Protein AF-A0A7J7K2V4-F1 (afdb_monomer_lite)

Foldseek 3Di:
DCLLVVDAAEAEAQAPAPDVQFFWDFQVQVVCVVLVVHGDDCVQVPSRLATHTNAAAADDDDDDDDPVLVVLLVVLLVLLQQDDLVDCVSCPPHDLVPDALLVSCVVSPHDPVSSCCLVCVQLNDQDCVSRGPRCPSSSVSNNLFVVLCVVVVPGSDDAAQSGDSVVRVVVQVVSVVSNYHYYYNDDDDDWDADPVGATRDDDDDDDWDWDKHKDWDESVRSNGDPPDIDMDIDITDDDPCRVVVSVVVVVVPPDDPDDRDDDDGWDDDPDCCLVRVDHDATDDDNYRDCPVVVVRVQSSVCSNPVDGDDPVVVDDDPPPPD

Radius of gyration: 22.51 Å; chains: 1; bounding box: 50×57×58 Å

Organism: Bugula neritina (NCBI:txid10212)

InterPro domains:
  IPR000806 Rab GDI protein [PR00892] (59-74)
  IPR000806 Rab GDI protein [PR00892] (116-130)
  IPR018203 GDP dissociation inhibitor [PF00996] (1-63)
  IPR018203 GDP dissociation inhibitor [PF00996] (64-210)
  IPR018203 GDP dissociation inhibitor [PF00996] (212-315)
  IPR018203 GDP dissociation inhibitor [PR00891] (3-20)
  IPR018203 GDP dissociation inhibitor [PR00891] (48-65)
  IPR018203 GDP dissociation inhibitor [PTHR11787] (64-210)
  IPR036188 FAD/NAD(P)-binding domain superfamily [G3DSA:3.50.50.60] (1-47)
  IPR036188 FAD/NAD(P)-binding domain superfamily [G3DSA:3.50.50.60] (102-322)
  IPR036188 FAD/NAD(P)-binding domain superfamily [SSF51905] (2-207)
  IPR036188 FAD/NAD(P)-binding domain superfamily [SSF51905] (269-314)

Structure (mmCIF, N/CA/C/O backbone):
data_AF-A0A7J7K2V4-F1
#
_entry.id   AF-A0A7J7K2V4-F1
#
loop_
_atom_site.group_PDB
_atom_site.id
_atom_site.type_symbol
_atom_site.label_atom_id
_atom_site.label_alt_id
_atom_site.label_comp_id
_atom_site.label_asym_id
_atom_site.label_entity_id
_atom_site.label_seq_id
_atom_site.pdbx_PDB_ins_code
_atom_site.Cartn_x
_atom_site.Cartn_y
_atom_site.Cartn_z
_atom_site.occupancy
_atom_site.B_iso_or_equiv
_atom_site.auth_seq_id
_atom_site.auth_comp_id
_atom_site.auth_asym_id
_atom_site.auth_atom_id
_atom_site.pdbx_PDB_model_num
ATOM 1 N N . MET A 1 1 ? -0.090 -19.192 4.556 1.00 78.94 1 MET A N 1
ATOM 2 C CA . MET A 1 1 ? -1.265 -19.493 5.406 1.00 78.94 1 MET A CA 1
ATOM 3 C C . MET A 1 1 ? -1.788 -20.908 5.164 1.00 78.94 1 MET A C 1
ATOM 5 O O . MET A 1 1 ? -1.496 -21.751 5.993 1.00 78.94 1 MET A O 1
ATOM 9 N N . LEU A 1 2 ? -2.461 -21.213 4.044 1.00 78.38 2 LEU A N 1
ATOM 10 C CA . LEU A 1 2 ? -3.129 -22.516 3.822 1.00 78.38 2 LEU A CA 1
ATOM 11 C C . LEU A 1 2 ? -2.242 -23.765 4.034 1.00 78.38 2 LEU A C 1
ATOM 13 O O . LEU A 1 2 ? -2.680 -24.724 4.661 1.00 78.38 2 LEU A O 1
ATOM 17 N N . SER A 1 3 ? -0.986 -23.749 3.580 1.00 71.81 3 SER A N 1
ATOM 18 C CA . SER A 1 3 ? -0.041 -24.860 3.799 1.00 71.81 3 SER A CA 1
ATOM 19 C C . SER A 1 3 ? 0.267 -25.073 5.290 1.00 71.81 3 SER A C 1
ATOM 21 O O . SER A 1 3 ? 0.330 -26.203 5.765 1.00 71.81 3 SER A O 1
ATOM 23 N N . VAL A 1 4 ? 0.366 -23.981 6.059 1.00 73.88 4 VAL A N 1
ATOM 24 C CA . VAL A 1 4 ? 0.603 -24.000 7.515 1.00 73.88 4 VAL A CA 1
ATOM 25 C C . VAL A 1 4 ? -0.605 -24.571 8.267 1.00 73.88 4 VAL A C 1
ATOM 27 O O . VAL A 1 4 ? -0.422 -25.294 9.240 1.00 73.88 4 VAL A O 1
ATOM 30 N N . SER A 1 5 ? -1.833 -24.357 7.774 1.00 76.12 5 SER A N 1
ATOM 31 C CA . SER A 1 5 ? -3.045 -25.031 8.274 1.00 76.12 5 SER A CA 1
ATOM 32 C C . SER A 1 5 ? -3.261 -26.441 7.687 1.00 76.12 5 SER A C 1
ATOM 34 O O . SER A 1 5 ? -4.378 -26.964 7.681 1.00 76.12 5 SER A O 1
ATOM 36 N N . GLY A 1 6 ? -2.189 -27.080 7.202 1.00 76.25 6 GLY A N 1
ATOM 37 C CA . GLY A 1 6 ? -2.164 -28.485 6.786 1.00 76.25 6 GLY A CA 1
ATOM 38 C C . GLY A 1 6 ? -2.834 -28.783 5.442 1.00 76.25 6 GLY A C 1
ATOM 39 O O . GLY A 1 6 ? -3.068 -29.951 5.123 1.00 76.25 6 GLY A O 1
ATOM 40 N N . LYS A 1 7 ? -3.172 -27.764 4.639 1.00 76.75 7 LYS A N 1
ATOM 41 C CA . LYS A 1 7 ? -3.699 -27.974 3.283 1.00 76.75 7 LYS A CA 1
ATOM 42 C C . LYS A 1 7 ? -2.555 -28.317 2.328 1.00 76.75 7 LYS A C 1
ATOM 44 O O . LYS A 1 7 ? -1.518 -27.663 2.335 1.00 76.75 7 LYS A O 1
ATOM 49 N N . LYS A 1 8 ? -2.765 -29.292 1.440 1.00 69.38 8 LYS A N 1
ATOM 50 C CA . LYS A 1 8 ? -1.878 -29.496 0.284 1.00 69.38 8 LYS A CA 1
ATOM 51 C C . LYS A 1 8 ? -2.136 -28.374 -0.720 1.00 69.38 8 LYS A C 1
ATOM 53 O O . LYS A 1 8 ? -3.275 -28.203 -1.144 1.00 69.38 8 LYS A O 1
ATOM 58 N N . VAL A 1 9 ? -1.099 -27.619 -1.078 1.00 71.25 9 VAL A N 1
ATOM 59 C CA . VAL A 1 9 ? -1.201 -26.447 -1.963 1.00 71.25 9 VAL A CA 1
ATOM 60 C C . VAL A 1 9 ? -0.331 -26.656 -3.198 1.00 71.25 9 VAL A C 1
ATOM 62 O O . VAL A 1 9 ? 0.871 -26.879 -3.080 1.00 71.25 9 VAL A O 1
ATOM 65 N N . LEU A 1 10 ? -0.932 -26.541 -4.380 1.00 62.19 10 LEU A N 1
ATOM 66 C CA . LEU A 1 10 ? -0.217 -26.335 -5.637 1.00 62.19 10 LEU A CA 1
ATOM 67 C C . LEU A 1 10 ? -0.262 -24.838 -5.960 1.00 62.19 10 LEU A C 1
ATOM 69 O O . LEU A 1 10 ? -1.323 -24.226 -5.879 1.00 62.19 10 LEU A O 1
ATOM 73 N N . HIS A 1 11 ? 0.882 -24.258 -6.303 1.00 68.94 11 HIS A N 1
ATOM 74 C CA . HIS A 1 11 ? 1.014 -22.868 -6.720 1.00 68.94 11 HIS A CA 1
ATOM 75 C C . HIS A 1 11 ? 1.717 -22.832 -8.078 1.00 68.94 11 HIS A C 1
ATOM 77 O O . HIS A 1 11 ? 2.756 -23.471 -8.263 1.00 68.94 11 HIS A O 1
ATOM 83 N N . MET A 1 12 ? 1.143 -22.109 -9.033 1.00 64.00 12 MET A N 1
ATOM 84 C CA . MET A 1 12 ? 1.622 -22.043 -10.412 1.00 64.00 12 MET A CA 1
ATOM 85 C C . MET A 1 12 ? 1.703 -20.584 -10.852 1.00 64.00 12 MET A C 1
ATOM 87 O O . MET A 1 12 ? 0.780 -19.818 -10.593 1.00 64.00 12 MET A O 1
ATOM 91 N N . ASP A 1 13 ? 2.790 -20.223 -11.528 1.00 67.50 13 ASP A N 1
ATOM 92 C CA . ASP A 1 13 ? 2.953 -18.932 -12.194 1.00 67.50 13 ASP A CA 1
ATOM 93 C C . ASP A 1 13 ? 3.342 -19.172 -13.664 1.00 67.50 13 ASP A C 1
ATOM 95 O O . ASP A 1 13 ? 4.166 -20.039 -13.985 1.00 67.50 13 ASP A O 1
ATOM 99 N N . ARG A 1 14 ? 2.746 -18.390 -14.568 1.00 70.44 14 ARG A N 1
ATOM 100 C CA . ARG A 1 14 ? 3.096 -18.375 -15.996 1.00 70.44 14 ARG A CA 1
ATOM 101 C C . ARG A 1 14 ? 4.422 -17.665 -16.266 1.00 70.44 14 ARG A C 1
ATOM 103 O O . ARG A 1 14 ? 5.026 -17.883 -17.309 1.00 70.44 14 ARG A O 1
ATOM 110 N N . ASN A 1 15 ? 4.886 -16.833 -15.335 1.00 70.75 15 ASN A N 1
ATOM 111 C CA . ASN A 1 15 ? 6.161 -16.135 -15.428 1.00 70.75 15 ASN A CA 1
ATOM 112 C C . ASN A 1 15 ? 7.343 -17.058 -15.088 1.00 70.75 15 ASN A C 1
ATOM 114 O O . ASN A 1 15 ? 7.235 -17.992 -14.292 1.00 70.75 15 ASN A O 1
ATOM 118 N N . LYS A 1 16 ? 8.524 -16.731 -15.626 1.00 75.19 16 LYS A N 1
ATOM 119 C CA . LYS A 1 16 ? 9.812 -17.356 -15.259 1.00 75.19 16 LYS A CA 1
ATOM 120 C C . LYS A 1 16 ? 10.382 -16.872 -13.907 1.00 75.19 16 LYS A C 1
ATOM 122 O O . LYS A 1 16 ? 11.504 -17.228 -13.558 1.00 75.19 16 LYS A O 1
ATOM 127 N N . TYR A 1 17 ? 9.668 -15.994 -13.202 1.00 74.56 17 TYR A N 1
ATOM 128 C CA . TYR A 1 17 ? 10.119 -15.260 -12.015 1.00 74.56 17 TYR A CA 1
ATOM 129 C C . TYR A 1 17 ? 8.977 -15.126 -10.996 1.00 74.56 17 TYR A C 1
ATOM 131 O O . TYR A 1 17 ? 7.810 -15.205 -11.366 1.00 74.56 17 TYR A O 1
ATOM 139 N N . TYR A 1 18 ? 9.309 -14.899 -9.723 1.00 71.19 18 TYR A N 1
ATOM 140 C CA . TYR A 1 18 ? 8.323 -14.721 -8.652 1.00 71.19 18 TYR A CA 1
ATOM 141 C C . TYR A 1 18 ? 7.764 -13.291 -8.589 1.00 71.19 18 TYR A C 1
ATOM 143 O O . TYR A 1 18 ? 8.488 -12.323 -8.816 1.00 71.19 18 TYR A O 1
ATOM 151 N N . GLY A 1 19 ? 6.503 -13.161 -8.168 1.00 69.56 19 GLY A N 1
ATOM 152 C CA . GLY A 1 19 ? 5.890 -11.888 -7.760 1.00 69.56 19 GLY A CA 1
ATOM 153 C C . GLY A 1 19 ? 4.957 -11.237 -8.783 1.00 69.56 19 GLY A C 1
ATOM 154 O O . GLY A 1 19 ? 4.301 -10.255 -8.446 1.00 69.56 19 GLY A O 1
ATOM 155 N N . GLY A 1 20 ? 4.850 -11.775 -10.003 1.00 82.69 20 GLY A N 1
ATOM 156 C CA . GLY A 1 20 ? 3.911 -11.286 -11.018 1.00 82.69 20 GLY A CA 1
ATOM 157 C C . GLY A 1 20 ? 4.037 -9.778 -11.274 1.00 82.69 20 GLY A C 1
ATOM 158 O O . GLY A 1 20 ? 5.078 -9.302 -11.728 1.00 82.69 20 GLY A O 1
ATOM 159 N N . GLU A 1 21 ? 2.976 -9.027 -10.975 1.00 76.25 21 GLU A N 1
ATOM 160 C CA . GLU A 1 21 ? 2.913 -7.567 -11.150 1.00 76.25 21 GLU A CA 1
ATOM 161 C C . GLU A 1 21 ? 3.678 -6.775 -10.075 1.00 76.25 21 GLU A C 1
ATOM 163 O O . GLU A 1 21 ? 4.043 -5.632 -10.324 1.00 76.25 21 GLU A O 1
ATOM 168 N N . SER A 1 22 ? 3.988 -7.376 -8.917 1.00 74.00 22 SER A N 1
ATOM 169 C CA . SER A 1 22 ? 4.797 -6.760 -7.845 1.00 74.00 22 SER A CA 1
ATOM 170 C C . SER A 1 22 ? 6.269 -7.197 -7.847 1.00 74.00 22 SER A C 1
ATOM 172 O O . SER A 1 22 ? 7.013 -6.883 -6.916 1.00 74.00 22 SER A O 1
ATOM 174 N N . ALA A 1 23 ? 6.706 -7.910 -8.889 1.00 78.75 23 ALA A N 1
ATOM 175 C CA . ALA A 1 23 ? 8.064 -8.429 -9.004 1.00 78.75 23 ALA A CA 1
ATOM 176 C C . ALA A 1 23 ? 9.146 -7.329 -8.978 1.00 78.75 23 ALA A C 1
ATOM 178 O O . ALA A 1 23 ? 8.938 -6.200 -9.433 1.00 78.75 23 ALA A O 1
ATOM 179 N N . SER A 1 24 ? 10.335 -7.705 -8.503 1.00 79.88 24 SER A N 1
ATOM 180 C CA . SER A 1 24 ? 11.576 -6.939 -8.660 1.00 79.88 24 SER A CA 1
ATOM 181 C C . SER A 1 24 ? 12.383 -7.545 -9.810 1.00 79.88 24 SER A C 1
ATOM 183 O O . SER A 1 24 ? 12.580 -8.761 -9.847 1.00 79.88 24 SER A O 1
ATOM 185 N N . ILE A 1 25 ? 12.814 -6.721 -10.768 1.00 81.88 25 ILE A N 1
ATOM 186 C CA . ILE A 1 25 ? 13.507 -7.177 -11.979 1.00 81.88 25 ILE A CA 1
ATOM 187 C C . ILE A 1 25 ? 15.006 -6.883 -11.897 1.00 81.88 25 ILE A C 1
ATOM 189 O O . ILE A 1 25 ? 15.436 -5.731 -11.787 1.00 81.88 25 ILE A O 1
ATOM 193 N N . THR A 1 26 ? 15.795 -7.945 -12.054 1.00 83.81 26 THR A N 1
ATOM 194 C CA . THR A 1 26 ? 17.256 -7.928 -12.140 1.00 83.81 26 THR A CA 1
ATOM 195 C C . THR A 1 26 ? 17.731 -9.005 -13.132 1.00 83.81 26 THR A C 1
ATOM 197 O O . THR A 1 26 ? 17.109 -10.067 -13.200 1.00 83.81 26 THR A O 1
ATOM 200 N N . PRO A 1 27 ? 18.812 -8.790 -13.910 1.00 87.25 27 PRO A N 1
ATOM 201 C CA . PRO A 1 27 ? 19.599 -7.561 -14.032 1.00 87.25 27 PRO A CA 1
ATOM 202 C C . PRO A 1 27 ? 18.872 -6.451 -14.809 1.00 87.25 27 PRO A C 1
ATOM 204 O O . PRO A 1 27 ? 17.898 -6.696 -15.517 1.00 87.25 27 PRO A O 1
ATOM 207 N N . LEU A 1 28 ? 19.411 -5.229 -14.749 1.00 87.06 28 LEU A N 1
ATOM 208 C CA . LEU A 1 28 ? 18.880 -4.022 -15.403 1.00 87.06 28 LEU A CA 1
ATOM 209 C C . LEU A 1 28 ? 18.563 -4.199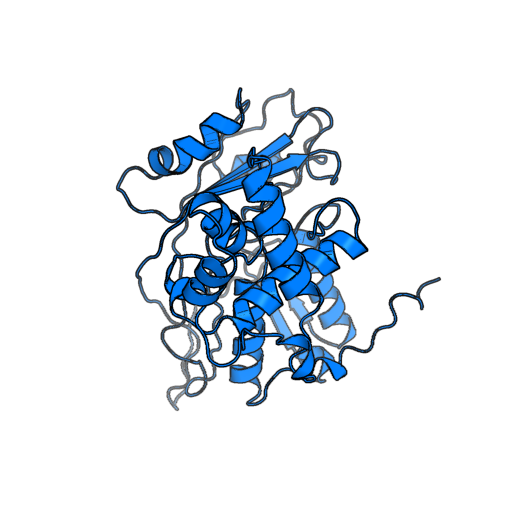 -16.903 1.00 87.06 28 LEU A C 1
ATOM 211 O O . LEU A 1 28 ? 17.651 -3.558 -17.421 1.00 87.06 28 LEU A O 1
ATOM 215 N N . ALA A 1 29 ? 19.277 -5.084 -17.604 1.00 87.12 29 ALA A N 1
ATOM 216 C CA . ALA A 1 29 ? 19.007 -5.403 -19.006 1.00 87.12 29 ALA A CA 1
ATOM 217 C C . ALA A 1 29 ? 17.622 -6.046 -19.226 1.00 87.12 29 ALA A C 1
ATOM 219 O O . ALA A 1 29 ? 16.978 -5.752 -20.230 1.00 87.12 29 ALA A O 1
ATOM 220 N N . GLU A 1 30 ? 17.116 -6.857 -18.289 1.00 84.75 30 GLU A N 1
ATOM 221 C CA . GLU A 1 30 ? 15.752 -7.401 -18.388 1.00 84.75 30 GLU A CA 1
ATOM 222 C C . GLU A 1 30 ? 14.696 -6.317 -18.140 1.00 84.75 30 GLU A C 1
ATOM 224 O O . GLU A 1 30 ? 13.659 -6.300 -18.801 1.00 84.75 30 GLU A O 1
ATOM 229 N N . PHE A 1 31 ? 14.989 -5.351 -17.263 1.00 84.81 31 PHE A N 1
ATOM 230 C CA . PHE A 1 31 ? 14.119 -4.199 -17.025 1.00 84.81 31 PHE A CA 1
ATOM 231 C C . PHE A 1 31 ? 14.027 -3.294 -18.265 1.00 84.81 31 PHE A C 1
ATOM 233 O O . PHE A 1 31 ? 12.929 -3.017 -18.742 1.00 84.81 31 PHE A O 1
ATOM 240 N N . TYR A 1 32 ? 15.162 -2.925 -18.871 1.00 87.44 32 TYR A N 1
ATOM 241 C CA . TYR A 1 32 ? 15.185 -2.197 -20.151 1.00 87.44 32 TYR A CA 1
ATOM 242 C C . TYR A 1 32 ? 14.455 -2.959 -21.270 1.00 87.44 32 TYR A C 1
ATOM 244 O O . TYR A 1 32 ? 13.729 -2.345 -22.055 1.00 87.44 32 TYR A O 1
ATOM 252 N N . THR A 1 33 ? 14.587 -4.291 -21.304 1.00 87.94 33 THR A N 1
ATOM 253 C CA . THR A 1 33 ? 13.863 -5.152 -22.252 1.00 87.94 33 THR A CA 1
ATOM 254 C C . THR A 1 33 ? 12.347 -5.079 -22.036 1.00 87.94 33 THR A C 1
ATOM 256 O O . THR A 1 33 ? 11.617 -4.866 -23.000 1.00 87.94 33 THR A O 1
ATOM 259 N N . LYS A 1 34 ? 11.858 -5.169 -20.787 1.00 83.38 34 LYS A N 1
ATOM 260 C CA . LYS A 1 34 ? 10.419 -5.076 -20.457 1.00 83.38 34 LYS A CA 1
ATOM 261 C C . LYS A 1 34 ? 9.784 -3.762 -20.927 1.00 83.38 34 LYS A C 1
ATOM 263 O O . LYS A 1 34 ? 8.637 -3.771 -21.361 1.00 83.38 34 LYS A O 1
ATOM 268 N N . PHE A 1 35 ? 10.523 -2.655 -20.860 1.00 85.69 35 PHE A N 1
ATOM 269 C CA . PHE A 1 35 ? 10.067 -1.336 -21.316 1.00 85.69 35 PHE A CA 1
ATOM 270 C C . PHE A 1 35 ? 10.395 -1.038 -22.794 1.00 85.69 35 PHE A C 1
ATOM 272 O O . PHE A 1 35 ? 10.155 0.072 -23.258 1.00 85.69 35 PHE A O 1
ATOM 279 N N . ASN A 1 36 ? 10.919 -2.010 -23.555 1.00 87.44 36 ASN A N 1
ATOM 280 C CA . ASN A 1 36 ? 11.342 -1.863 -24.956 1.00 87.44 36 ASN A CA 1
ATOM 281 C C . ASN A 1 36 ? 12.388 -0.748 -25.199 1.00 87.44 36 ASN A C 1
ATOM 283 O O . ASN A 1 36 ? 12.490 -0.212 -26.301 1.00 87.44 36 ASN A O 1
ATOM 287 N N . MET A 1 37 ? 13.206 -0.415 -24.193 1.00 85.94 37 MET A N 1
ATOM 288 C CA . MET A 1 37 ? 14.184 0.687 -24.244 1.00 85.94 37 MET A CA 1
ATOM 289 C C . MET A 1 37 ? 15.581 0.261 -24.736 1.00 85.94 37 MET A C 1
ATOM 291 O O . MET A 1 37 ? 16.553 0.996 -24.576 1.00 85.94 37 MET A O 1
ATOM 295 N N . GLY A 1 38 ? 15.701 -0.924 -25.343 1.00 87.56 38 GLY A N 1
ATOM 296 C CA . GLY A 1 38 ? 16.962 -1.451 -25.870 1.00 87.56 38 GLY A CA 1
ATOM 297 C C . GLY A 1 38 ? 17.927 -1.905 -24.769 1.00 87.56 38 GLY A C 1
ATOM 298 O O . GLY A 1 38 ? 17.533 -2.621 -23.851 1.00 87.56 38 GLY A O 1
ATOM 299 N N . SER A 1 39 ? 19.198 -1.515 -24.875 1.00 87.31 39 SER A N 1
ATOM 300 C CA . SER A 1 39 ? 20.241 -1.854 -23.895 1.00 87.31 39 SER A CA 1
ATOM 301 C C . SER A 1 39 ? 20.438 -0.733 -22.866 1.00 87.31 39 SER A C 1
ATOM 303 O O . SER A 1 39 ? 20.393 0.439 -23.247 1.00 87.31 39 SER A O 1
ATOM 305 N N . PRO A 1 40 ? 20.752 -1.050 -21.593 1.00 87.88 40 PRO A N 1
ATOM 306 C CA . PRO A 1 40 ? 21.154 -0.043 -20.615 1.00 87.88 40 PRO A CA 1
ATOM 307 C C . PRO A 1 40 ? 22.375 0.777 -21.086 1.00 87.88 40 PRO A C 1
ATOM 309 O O . PRO A 1 40 ? 23.327 0.192 -21.612 1.00 87.88 40 PRO A O 1
ATOM 312 N N . PRO A 1 41 ? 22.388 2.108 -20.877 1.00 87.31 41 PRO A N 1
ATOM 313 C CA . PRO A 1 41 ? 23.557 2.954 -21.096 1.00 87.31 41 PRO A CA 1
ATOM 314 C C . PRO A 1 41 ? 24.831 2.450 -20.382 1.00 87.31 41 PRO A C 1
ATOM 316 O O . PRO A 1 41 ? 24.733 1.959 -19.254 1.00 87.31 41 PRO A O 1
ATOM 319 N N . PRO A 1 42 ? 26.036 2.597 -20.979 1.00 84.44 42 PRO A N 1
ATOM 320 C CA . PRO A 1 42 ? 27.271 1.997 -20.456 1.00 84.44 42 PRO A CA 1
ATOM 321 C C . PRO A 1 42 ? 27.687 2.423 -19.041 1.00 84.44 42 PRO A C 1
ATOM 323 O O . PRO A 1 42 ? 28.452 1.709 -18.402 1.00 84.44 42 PRO A O 1
ATOM 326 N N . GLN A 1 43 ? 27.202 3.563 -18.539 1.00 84.94 43 GLN A N 1
ATOM 327 C CA . GLN A 1 43 ? 27.447 4.019 -17.165 1.00 84.94 43 GLN A CA 1
ATOM 328 C C . GLN A 1 43 ? 26.699 3.206 -16.089 1.00 84.94 43 GLN A C 1
ATOM 330 O O . GLN A 1 43 ? 27.011 3.333 -14.908 1.00 84.94 43 GLN A O 1
ATOM 335 N N . TYR A 1 44 ? 25.750 2.349 -16.481 1.00 85.56 44 TYR A N 1
ATOM 336 C CA . TYR A 1 44 ? 25.074 1.388 -15.600 1.00 85.56 44 TYR A CA 1
ATOM 337 C C . TYR A 1 44 ? 25.719 -0.009 -15.713 1.00 85.56 44 TYR A C 1
ATOM 339 O O . TYR A 1 44 ? 25.035 -1.032 -15.792 1.00 85.56 44 TYR A O 1
ATOM 347 N N . ASP A 1 45 ? 27.055 -0.039 -15.770 1.00 73.12 45 ASP A N 1
ATOM 348 C CA . ASP A 1 45 ? 27.898 -1.213 -16.037 1.00 73.12 45 ASP A CA 1
ATOM 349 C C . ASP A 1 45 ? 27.615 -2.399 -15.101 1.00 73.12 45 ASP A C 1
ATOM 351 O O . ASP A 1 45 ? 27.663 -3.562 -15.515 1.00 73.12 45 ASP A O 1
ATOM 355 N N . LYS A 1 46 ? 27.245 -2.126 -13.847 1.00 78.94 46 LYS A N 1
ATOM 356 C CA . LYS A 1 46 ? 26.922 -3.152 -12.853 1.00 78.94 46 LYS A CA 1
ATOM 357 C C . LYS A 1 46 ? 25.456 -3.545 -12.899 1.00 78.94 46 LYS A C 1
ATOM 359 O O . LYS A 1 46 ? 24.749 -3.445 -11.904 1.00 78.94 46 LYS A O 1
ATOM 364 N N . GLY A 1 47 ? 24.998 -4.070 -14.033 1.00 76.31 47 GLY A N 1
ATOM 365 C CA . GLY A 1 47 ? 23.593 -4.446 -14.247 1.00 76.31 47 GLY A CA 1
ATOM 366 C C . GLY A 1 47 ? 22.964 -5.376 -13.188 1.00 76.31 47 GLY A C 1
ATOM 367 O O . GLY A 1 47 ? 21.742 -5.424 -13.109 1.00 76.31 47 GLY A O 1
ATOM 368 N N . ARG A 1 48 ? 23.760 -6.082 -12.366 1.00 81.94 48 ARG A N 1
ATOM 369 C CA . ARG A 1 48 ? 23.302 -6.914 -11.229 1.00 81.94 48 ARG A CA 1
ATOM 370 C C . ARG A 1 48 ? 23.110 -6.155 -9.907 1.00 81.94 48 ARG A C 1
ATOM 372 O O . ARG A 1 48 ? 22.407 -6.658 -9.044 1.00 81.94 48 ARG A O 1
ATOM 379 N N . ASP A 1 49 ? 23.698 -4.968 -9.747 1.00 78.06 49 ASP A N 1
ATOM 380 C CA . ASP A 1 49 ? 23.520 -4.111 -8.559 1.00 78.06 49 ASP A CA 1
ATOM 381 C C . ASP A 1 49 ? 22.127 -3.438 -8.547 1.00 78.06 49 ASP A C 1
ATOM 383 O O . ASP A 1 49 ? 21.775 -2.735 -7.601 1.00 78.06 49 ASP A O 1
ATOM 387 N N . TRP A 1 50 ? 21.343 -3.628 -9.613 1.00 78.19 50 TRP A N 1
ATOM 388 C CA . TRP A 1 50 ? 19.993 -3.106 -9.788 1.00 78.19 50 TRP A CA 1
ATOM 389 C C . TRP A 1 50 ? 18.966 -4.220 -9.586 1.00 78.19 50 TRP A C 1
ATOM 391 O O . TRP A 1 50 ? 19.063 -5.263 -10.235 1.00 78.19 50 TRP A O 1
ATOM 401 N N . ASN A 1 51 ? 17.956 -3.975 -8.752 1.00 78.81 51 ASN A N 1
ATOM 402 C CA . ASN A 1 51 ? 16.749 -4.794 -8.690 1.00 78.81 51 ASN A CA 1
ATOM 403 C C . ASN A 1 51 ? 15.530 -3.871 -8.608 1.00 78.81 51 ASN A C 1
ATOM 405 O O . ASN A 1 51 ? 15.252 -3.294 -7.559 1.00 78.81 51 ASN A O 1
ATOM 409 N N . VAL A 1 52 ? 14.868 -3.652 -9.745 1.00 73.38 52 VAL A N 1
ATOM 410 C CA . VAL A 1 52 ? 13.867 -2.587 -9.892 1.00 73.38 52 VAL A CA 1
ATOM 411 C C . VAL A 1 52 ? 12.467 -3.158 -9.705 1.00 73.38 52 VAL A C 1
ATOM 413 O O . VAL A 1 52 ? 12.022 -3.987 -10.496 1.00 73.38 52 VAL A O 1
ATOM 416 N N . ASP A 1 53 ? 11.778 -2.726 -8.653 1.00 72.94 53 ASP A N 1
ATOM 417 C CA . ASP A 1 53 ? 10.404 -3.143 -8.370 1.00 72.94 53 ASP A CA 1
ATOM 418 C C . ASP A 1 53 ? 9.394 -2.505 -9.331 1.00 72.94 53 ASP A C 1
ATOM 420 O O . ASP A 1 53 ? 9.556 -1.359 -9.750 1.00 72.94 53 ASP A O 1
ATOM 424 N N . LEU A 1 54 ? 8.316 -3.231 -9.626 1.00 69.44 54 LEU A N 1
ATOM 425 C CA . LEU A 1 54 ? 7.235 -2.758 -10.495 1.00 69.44 54 LEU A CA 1
ATOM 426 C C . LEU A 1 54 ? 6.145 -1.935 -9.779 1.00 69.44 54 LEU A C 1
ATOM 428 O O . LEU A 1 54 ? 5.367 -1.273 -10.463 1.00 69.44 54 LEU A O 1
ATOM 432 N N . ILE A 1 55 ? 6.097 -1.939 -8.438 1.00 57.38 55 ILE A N 1
ATOM 433 C CA . ILE A 1 55 ? 5.089 -1.207 -7.643 1.00 57.38 55 ILE A CA 1
ATOM 434 C C . ILE A 1 55 ? 5.690 -0.086 -6.762 1.00 57.38 55 ILE A C 1
ATOM 436 O O . ILE A 1 55 ? 6.797 -0.245 -6.222 1.00 57.38 55 ILE A O 1
ATOM 440 N N . PRO A 1 56 ? 4.976 1.053 -6.613 1.00 37.97 56 PRO A N 1
ATOM 441 C CA . PRO A 1 56 ? 5.433 2.253 -5.904 1.00 37.97 56 PRO A CA 1
ATOM 442 C C . PRO A 1 56 ? 5.490 2.059 -4.382 1.00 37.97 56 PRO A C 1
ATOM 444 O O . PRO A 1 56 ? 4.869 1.155 -3.831 1.00 37.97 56 PRO A O 1
ATOM 447 N N . LYS A 1 57 ? 6.247 2.919 -3.682 1.00 52.69 57 LYS A N 1
ATOM 448 C CA . LYS A 1 57 ? 6.380 2.933 -2.204 1.00 52.69 57 LYS A CA 1
ATOM 449 C C . LYS A 1 57 ? 6.536 4.380 -1.703 1.00 52.69 57 LYS A C 1
ATOM 451 O O . LYS A 1 57 ? 6.495 5.297 -2.516 1.00 52.69 57 LYS A O 1
ATOM 456 N N . PHE A 1 58 ? 6.661 4.614 -0.395 1.00 39.47 58 PHE A N 1
ATOM 457 C CA . PHE A 1 58 ? 6.509 5.960 0.188 1.00 39.47 58 PHE A CA 1
ATOM 458 C C . PHE A 1 58 ? 7.795 6.567 0.766 1.00 39.47 58 PHE A C 1
ATOM 460 O O . PHE A 1 58 ? 8.585 5.870 1.405 1.00 39.47 58 PHE A O 1
ATOM 467 N N . LEU A 1 59 ? 7.956 7.890 0.639 1.00 28.77 59 LEU A N 1
ATOM 468 C CA . LEU A 1 59 ? 8.846 8.695 1.483 1.00 28.77 59 LEU A CA 1
ATOM 469 C C . LEU A 1 59 ? 8.290 10.123 1.668 1.00 28.77 59 LEU A C 1
ATOM 471 O O . LEU A 1 59 ? 7.950 10.790 0.695 1.00 28.77 59 LEU A O 1
ATOM 475 N N . MET A 1 60 ? 8.213 10.618 2.911 1.00 37.62 60 MET A N 1
ATOM 476 C CA . MET A 1 60 ? 7.678 11.960 3.199 1.00 37.62 60 MET A CA 1
ATOM 477 C C . MET A 1 60 ? 8.685 13.096 2.985 1.00 37.62 60 MET A C 1
ATOM 479 O O . MET A 1 60 ? 9.787 13.080 3.536 1.00 37.62 60 MET A O 1
ATOM 483 N N . ALA A 1 61 ? 8.228 14.166 2.331 1.00 28.66 61 ALA A N 1
ATOM 484 C CA . ALA A 1 61 ? 8.797 15.505 2.480 1.00 28.66 61 ALA A CA 1
ATOM 485 C C . ALA A 1 61 ? 8.218 16.198 3.735 1.00 28.66 61 ALA A C 1
ATOM 487 O O . ALA A 1 61 ? 7.027 16.096 4.021 1.00 28.66 61 ALA A O 1
ATOM 488 N N . ASN A 1 62 ? 9.051 16.912 4.502 1.00 33.31 62 ASN A N 1
ATOM 489 C CA . ASN A 1 62 ? 8.641 17.511 5.781 1.00 33.31 62 ASN A CA 1
ATOM 490 C C . ASN A 1 62 ? 7.799 18.792 5.615 1.00 33.31 62 ASN A C 1
ATOM 492 O O . ASN A 1 62 ? 8.306 19.815 5.155 1.00 33.31 62 ASN A O 1
ATOM 496 N N . GLY A 1 63 ? 6.558 18.778 6.112 1.00 41.88 63 GLY A N 1
ATOM 497 C CA . GLY A 1 63 ? 5.723 19.975 6.266 1.00 41.88 63 GLY A CA 1
ATOM 498 C C . GLY A 1 63 ? 6.129 20.844 7.469 1.00 41.88 63 GLY A C 1
ATOM 499 O O . GLY A 1 63 ? 6.243 20.368 8.601 1.00 41.88 63 GLY A O 1
ATOM 500 N N . LEU A 1 64 ? 6.326 22.149 7.255 1.00 49.03 64 LEU A N 1
ATOM 501 C CA . LEU A 1 64 ? 6.777 23.092 8.291 1.00 49.03 64 LEU A CA 1
ATOM 502 C C . LEU A 1 64 ? 5.622 23.640 9.157 1.00 49.03 64 LEU A C 1
ATOM 504 O O . LEU A 1 64 ? 5.231 24.798 9.028 1.00 49.03 64 LEU A O 1
ATOM 508 N N . MET A 1 65 ? 5.115 22.843 10.105 1.00 59.16 65 MET A N 1
ATOM 509 C CA . MET A 1 65 ? 4.119 23.323 11.084 1.00 59.16 65 MET A CA 1
ATOM 510 C C . MET A 1 65 ? 4.635 24.500 11.938 1.00 59.16 65 MET A C 1
ATOM 512 O O . MET A 1 65 ? 5.763 24.471 12.453 1.00 59.16 65 MET A O 1
ATOM 516 N N . GLY A 1 66 ? 3.772 25.489 12.191 1.00 68.31 66 GLY A N 1
ATOM 517 C CA . GLY A 1 66 ? 4.020 26.586 13.135 1.00 68.31 66 GLY A CA 1
ATOM 518 C C . GLY A 1 66 ? 4.043 26.143 14.608 1.00 68.31 66 GLY A C 1
ATOM 519 O O . GLY A 1 66 ? 3.573 25.063 14.961 1.00 68.31 66 GLY A O 1
ATOM 520 N N . ILE A 1 67 ? 4.589 26.982 15.500 1.00 69.50 67 ILE A N 1
ATOM 521 C CA . ILE A 1 67 ? 4.802 26.631 16.924 1.00 69.50 67 ILE A CA 1
ATOM 522 C C . ILE A 1 67 ? 3.481 26.375 17.674 1.00 69.50 67 ILE A C 1
ATOM 524 O O . ILE A 1 67 ? 3.395 25.428 18.457 1.00 69.50 67 ILE A O 1
ATOM 528 N N . PHE A 1 68 ? 2.445 27.182 17.428 1.00 77.75 68 PHE A N 1
ATOM 529 C CA . PHE A 1 68 ? 1.128 26.975 18.043 1.00 77.75 68 PHE A CA 1
ATOM 530 C C . PHE A 1 68 ? 0.468 25.680 17.552 1.00 77.75 68 PHE A C 1
ATOM 532 O O . PHE A 1 68 ? -0.068 24.928 18.366 1.00 77.75 68 PHE A O 1
ATOM 539 N N . GLU A 1 69 ? 0.589 25.369 16.260 1.00 85.38 69 GLU A N 1
ATOM 540 C CA . GLU A 1 69 ? 0.025 24.150 15.670 1.00 85.38 69 GLU A CA 1
ATOM 541 C C . GLU A 1 69 ? 0.714 22.892 16.199 1.00 85.38 69 GLU A C 1
ATOM 543 O O . GLU A 1 69 ? 0.050 21.973 16.672 1.00 85.38 69 GLU A O 1
ATOM 548 N N . LYS A 1 70 ? 2.051 22.915 16.293 1.00 74.19 70 LYS A N 1
ATOM 549 C CA . LYS A 1 70 ? 2.848 21.874 16.965 1.00 74.19 70 LYS A CA 1
ATOM 550 C C . LYS A 1 70 ? 2.374 21.589 18.394 1.00 74.19 70 LYS A C 1
ATOM 552 O O . LYS A 1 70 ? 2.452 20.444 18.835 1.00 74.19 70 LYS A O 1
ATOM 557 N N . ARG A 1 71 ? 1.856 22.586 19.126 1.00 77.81 71 ARG A N 1
ATOM 558 C CA . ARG A 1 71 ? 1.279 22.374 20.466 1.00 77.81 71 ARG A CA 1
ATOM 559 C C . ARG A 1 71 ? -0.080 21.670 20.411 1.00 77.81 71 ARG A C 1
ATOM 561 O O . ARG A 1 71 ? -0.300 20.780 21.228 1.00 77.81 71 ARG A O 1
ATOM 568 N N . LYS A 1 72 ? -0.965 22.027 19.473 1.00 89.12 72 LYS A N 1
ATOM 569 C CA . LYS A 1 72 ? -2.246 21.322 19.276 1.00 89.12 72 LYS A CA 1
ATOM 570 C C . LYS A 1 72 ? -2.013 19.876 18.839 1.00 89.12 72 LYS A C 1
ATOM 572 O O . LYS A 1 72 ? -2.508 18.953 19.478 1.00 89.12 72 LYS A O 1
ATOM 577 N N . TYR A 1 73 ? -1.176 19.685 17.819 1.00 86.19 73 TYR A N 1
ATOM 578 C CA . TYR A 1 73 ? -0.851 18.375 17.268 1.00 86.19 73 TYR A CA 1
ATOM 579 C C . TYR A 1 73 ? -0.173 17.466 18.303 1.00 86.19 73 TYR A C 1
ATOM 581 O O . TYR A 1 73 ? -0.539 16.302 18.436 1.00 86.19 73 TYR A O 1
ATOM 589 N N . ARG A 1 74 ? 0.718 18.005 19.151 1.00 82.62 74 ARG A N 1
ATOM 590 C CA . ARG A 1 74 ? 1.260 17.258 20.299 1.00 82.62 74 ARG A CA 1
ATOM 591 C C . ARG A 1 74 ? 0.166 16.785 21.265 1.00 82.62 74 ARG A C 1
ATOM 593 O O . ARG A 1 74 ? 0.268 15.671 21.766 1.00 82.62 74 ARG A O 1
ATOM 600 N N . ASN A 1 75 ? -0.858 17.595 21.542 1.00 87.25 75 ASN A N 1
ATOM 601 C CA . ASN A 1 75 ? -1.958 17.185 22.422 1.00 87.25 75 ASN A CA 1
ATOM 602 C C . ASN A 1 75 ? -2.800 16.057 21.795 1.00 87.25 75 ASN A C 1
ATOM 604 O O . ASN A 1 75 ? -3.184 15.132 22.510 1.00 87.25 75 ASN A O 1
ATOM 608 N N . LEU A 1 76 ? -3.037 16.114 20.478 1.00 91.50 76 LEU A N 1
ATOM 609 C CA . LEU A 1 76 ? -3.700 15.053 19.711 1.00 91.50 76 LEU A CA 1
ATOM 610 C C . LEU A 1 76 ? -2.886 13.747 19.747 1.00 91.50 76 LEU A C 1
ATOM 612 O O . LEU A 1 76 ? -3.429 12.706 20.102 1.00 91.50 76 LEU A O 1
ATOM 616 N N . LEU A 1 77 ? -1.577 13.801 19.480 1.00 84.12 77 LEU A N 1
ATOM 617 C CA . LEU A 1 77 ? -0.691 12.630 19.552 1.00 84.12 77 LEU A CA 1
ATOM 618 C C . LEU A 1 77 ? -0.608 12.025 20.963 1.00 84.12 77 LEU A C 1
ATOM 620 O O . LEU A 1 77 ? -0.598 10.807 21.109 1.00 84.12 77 LEU A O 1
ATOM 624 N N . VAL A 1 78 ? -0.597 12.853 22.015 1.00 86.88 78 VAL A N 1
ATOM 625 C CA . VAL A 1 78 ? -0.672 12.365 23.405 1.00 86.88 78 VAL A CA 1
ATOM 626 C C . VAL A 1 78 ? -2.012 11.676 23.672 1.00 86.88 78 VAL A C 1
ATOM 628 O O . VAL A 1 78 ? -2.036 10.632 24.309 1.00 86.88 78 VAL A O 1
ATOM 631 N N . PHE A 1 79 ? -3.132 12.197 23.163 1.00 92.75 79 PHE A N 1
ATOM 632 C CA . PHE A 1 79 ? -4.423 11.510 23.272 1.00 92.75 79 PHE A CA 1
ATOM 633 C C . PHE A 1 79 ? -4.447 10.167 22.533 1.00 92.75 79 PHE A C 1
ATOM 635 O O . PHE A 1 79 ? -4.896 9.185 23.114 1.00 92.75 79 PHE A O 1
ATOM 642 N N . ILE A 1 80 ? -3.925 10.119 21.305 1.00 90.25 80 ILE A N 1
ATOM 643 C CA . ILE A 1 80 ? -3.820 8.896 20.497 1.00 90.25 80 ILE A CA 1
ATOM 644 C C . ILE A 1 80 ? -2.992 7.832 21.228 1.00 90.25 80 ILE A C 1
ATOM 646 O O . ILE A 1 80 ? -3.445 6.702 21.394 1.00 90.25 80 ILE A O 1
ATOM 650 N N . ASN A 1 81 ? -1.808 8.195 21.727 1.00 84.88 81 ASN A N 1
ATOM 651 C CA . ASN A 1 81 ? -0.916 7.248 22.395 1.00 84.88 81 ASN A CA 1
ATOM 652 C C . ASN A 1 81 ? -1.465 6.787 23.754 1.00 84.88 81 ASN A C 1
ATOM 654 O O . ASN A 1 81 ? -1.384 5.596 24.061 1.00 84.88 81 ASN A O 1
ATOM 658 N N . ASP A 1 82 ? -2.084 7.683 24.529 1.00 89.94 82 ASP A N 1
ATOM 659 C CA . ASP A 1 82 ? -2.722 7.349 25.810 1.00 89.94 82 ASP A CA 1
ATOM 660 C C . ASP A 1 82 ? -3.984 6.474 25.650 1.00 89.94 82 ASP A C 1
ATOM 662 O O . ASP A 1 82 ? -4.439 5.897 26.636 1.00 89.94 82 ASP A O 1
ATOM 666 N N . TYR A 1 83 ? -4.581 6.389 24.452 1.00 92.88 83 TYR A N 1
ATOM 667 C CA . TYR A 1 83 ? -5.852 5.692 24.238 1.00 92.88 83 TYR A CA 1
ATOM 668 C C . TYR A 1 83 ? -5.734 4.170 24.399 1.00 92.88 83 TYR A C 1
ATOM 670 O O . TYR A 1 83 ? -4.918 3.510 23.744 1.00 92.88 83 TYR A O 1
ATOM 678 N N . ASP A 1 84 ? -6.611 3.616 25.233 1.00 92.62 84 ASP A N 1
ATOM 679 C CA . ASP A 1 84 ? -6.843 2.185 25.414 1.00 92.62 84 ASP A CA 1
ATOM 680 C C . ASP A 1 84 ? -8.356 1.915 25.273 1.00 92.62 84 ASP A C 1
ATOM 682 O O . ASP A 1 84 ? -9.129 2.339 26.141 1.00 92.62 84 ASP A O 1
ATOM 686 N N . PRO A 1 85 ? -8.811 1.208 24.218 1.00 90.94 85 PRO A N 1
ATOM 687 C CA . PRO A 1 85 ? -10.230 0.958 23.970 1.00 90.94 85 PRO A CA 1
ATOM 688 C C . PRO A 1 85 ? -10.910 0.078 25.032 1.00 90.94 85 PRO A C 1
ATOM 690 O O . PRO A 1 85 ? -12.146 0.023 25.042 1.00 90.94 85 PRO A O 1
ATOM 693 N N . ALA A 1 86 ? -10.149 -0.596 25.905 1.00 93.25 86 ALA A N 1
ATOM 694 C CA . ALA A 1 86 ? -10.655 -1.374 27.037 1.00 93.25 86 ALA A CA 1
ATOM 695 C C . ALA A 1 86 ? -10.768 -0.557 28.341 1.00 93.25 86 ALA A C 1
ATOM 697 O O . ALA A 1 86 ? -11.426 -1.001 29.283 1.00 93.25 86 ALA A O 1
ATOM 698 N N . ASN A 1 87 ? -10.179 0.644 28.403 1.00 92.94 87 ASN A N 1
ATOM 699 C CA . ASN A 1 87 ? -10.137 1.482 29.601 1.00 92.94 87 ASN A CA 1
ATOM 700 C C . ASN A 1 87 ? -10.774 2.868 29.356 1.00 92.94 87 ASN A C 1
ATOM 702 O O . ASN A 1 87 ? -10.078 3.809 28.950 1.00 92.94 87 ASN A O 1
ATOM 706 N N . PRO A 1 88 ? -12.072 3.048 29.686 1.00 91.44 88 PRO A N 1
ATOM 707 C CA . PRO A 1 88 ? -12.797 4.306 29.482 1.00 91.44 88 PRO A CA 1
ATOM 708 C C . PRO A 1 88 ? -12.180 5.548 30.141 1.00 91.44 88 PRO A C 1
ATOM 710 O O . PRO A 1 88 ? -12.470 6.665 29.715 1.00 91.44 88 PRO A O 1
ATOM 713 N N . SER A 1 89 ? -11.307 5.402 31.148 1.00 91.56 89 SER A N 1
ATOM 714 C CA . SER A 1 89 ? -10.620 6.558 31.749 1.00 91.56 89 SER A CA 1
ATOM 715 C C . SER A 1 89 ? -9.652 7.250 30.777 1.00 91.56 89 SER A C 1
ATOM 717 O O . SER A 1 89 ? -9.453 8.464 30.868 1.00 91.56 89 SER A O 1
ATOM 719 N N . THR A 1 90 ? -9.119 6.525 29.785 1.00 91.12 90 THR A N 1
ATOM 720 C CA . THR A 1 90 ? -8.234 7.091 28.750 1.00 91.12 90 THR A CA 1
ATOM 721 C C . THR A 1 90 ? -8.972 7.977 27.744 1.00 91.12 90 THR A C 1
ATOM 723 O O . THR A 1 90 ? -8.351 8.821 27.098 1.00 91.12 90 THR A O 1
ATOM 726 N N . PHE A 1 91 ? -10.306 7.867 27.663 1.00 89.75 91 PHE A N 1
ATOM 727 C CA . PHE A 1 91 ? -11.138 8.634 26.728 1.00 89.75 91 PHE A CA 1
ATOM 728 C C . PHE A 1 91 ? -11.198 10.127 27.128 1.00 89.75 91 PHE A C 1
ATOM 730 O O . PHE A 1 91 ? -11.492 10.995 26.308 1.00 89.75 91 PHE A O 1
ATOM 737 N N . LYS A 1 92 ? -10.874 10.469 28.385 1.00 84.69 92 LYS A N 1
ATOM 738 C CA . LYS A 1 92 ? -10.793 11.842 28.930 1.00 84.69 92 LYS A CA 1
ATOM 739 C C . LYS A 1 92 ? -12.101 12.641 28.784 1.00 84.69 92 LYS A C 1
ATOM 741 O O . LYS A 1 92 ? -12.890 12.686 29.720 1.00 84.69 92 LYS A O 1
ATOM 746 N N . LYS A 1 93 ? -12.321 13.302 27.641 1.00 89.19 93 LYS A N 1
ATOM 747 C CA . LYS A 1 93 ? -13.557 14.041 27.286 1.00 89.19 93 LYS A CA 1
ATOM 748 C C . LYS A 1 93 ? -14.045 13.754 25.856 1.00 89.19 93 LYS A C 1
ATOM 750 O O . LYS A 1 93 ? -14.946 14.434 25.372 1.00 89.19 93 LYS A O 1
ATOM 755 N N . PHE A 1 94 ? -13.446 12.781 25.174 1.00 94.38 94 PHE A N 1
ATOM 756 C CA . PHE A 1 94 ? -13.716 12.459 23.779 1.00 94.38 94 PHE A CA 1
ATOM 757 C C . PHE A 1 94 ? -13.739 10.938 23.601 1.00 94.38 94 PHE A C 1
ATOM 759 O O . PHE A 1 94 ? -12.732 10.282 23.840 1.00 94.38 94 PHE A O 1
ATOM 766 N N . ASN A 1 95 ? -14.872 10.372 23.180 1.00 95.38 95 ASN A N 1
ATOM 767 C CA . ASN A 1 95 ? -15.008 8.932 22.960 1.00 95.38 95 ASN A CA 1
ATOM 768 C C . ASN A 1 95 ? -14.870 8.589 21.461 1.00 95.38 95 ASN A C 1
ATOM 770 O O . ASN A 1 95 ? -15.811 8.848 20.703 1.00 95.38 95 ASN A O 1
ATOM 774 N N . PRO A 1 96 ? -13.755 7.976 21.009 1.00 94.75 96 PRO A N 1
ATOM 775 C CA . PRO A 1 96 ? -13.560 7.633 19.598 1.00 94.75 96 PRO A CA 1
ATOM 776 C C . PRO A 1 96 ? -14.534 6.568 19.072 1.00 94.75 96 PRO A C 1
ATOM 778 O O . PRO A 1 96 ? -14.709 6.442 17.863 1.00 94.75 96 PRO A O 1
ATOM 781 N N . LYS A 1 97 ? -15.199 5.829 19.973 1.00 94.75 97 LYS A N 1
ATOM 782 C CA . LYS A 1 97 ? -16.191 4.789 19.646 1.00 94.75 97 LYS A CA 1
ATOM 783 C C . LYS A 1 97 ? -17.547 5.358 19.216 1.00 94.75 97 LYS A C 1
ATOM 785 O O . LYS A 1 97 ? -18.387 4.624 18.691 1.00 94.75 97 LYS A O 1
ATOM 790 N N . GLU A 1 98 ? -17.772 6.645 19.468 1.00 95.31 98 GLU A N 1
ATOM 791 C CA . GLU A 1 98 ? -19.047 7.349 19.271 1.00 95.31 98 GLU A CA 1
ATOM 792 C C . GLU A 1 98 ? -18.903 8.561 18.349 1.00 95.31 98 GLU A C 1
ATOM 794 O O . GLU A 1 98 ? -19.792 8.810 17.539 1.00 95.31 98 GLU A O 1
ATOM 799 N N . LYS A 1 99 ? -17.791 9.299 18.463 1.00 97.38 99 LYS A N 1
ATOM 800 C CA . LYS A 1 99 ? -17.530 10.527 17.706 1.00 97.38 99 LYS A CA 1
ATOM 801 C C . LYS A 1 99 ? -16.726 10.283 16.433 1.00 97.38 99 LYS A C 1
ATOM 803 O O . LYS A 1 99 ? -15.952 9.330 16.329 1.00 97.38 99 LYS A O 1
ATOM 808 N N . THR A 1 100 ? -16.911 11.182 15.477 1.00 98.25 100 THR A N 1
ATOM 809 C CA . THR A 1 100 ? -16.275 11.142 14.158 1.00 98.25 100 THR A CA 1
ATOM 810 C C . THR A 1 100 ? -14.820 11.616 14.168 1.00 98.25 100 THR A C 1
ATOM 812 O O . THR A 1 100 ? -14.380 12.322 15.080 1.00 98.25 100 THR A O 1
ATOM 815 N N . CYS A 1 101 ? -14.065 11.256 13.129 1.00 97.44 101 CYS A N 1
ATOM 816 C CA . CYS A 1 101 ? -12.709 11.758 12.897 1.00 97.44 101 CYS A CA 1
ATOM 817 C C . CYS A 1 101 ? -12.661 13.294 12.781 1.00 97.44 101 CYS A C 1
ATOM 819 O O . CYS A 1 101 ? -11.763 13.909 13.354 1.00 97.44 101 CYS A O 1
ATOM 821 N N . GLN A 1 102 ? -13.645 13.932 12.128 1.00 98.00 102 GLN A N 1
ATOM 822 C CA . GLN A 1 102 ? -13.725 15.397 12.084 1.00 98.00 102 GLN A CA 1
ATOM 823 C C . GLN A 1 102 ? -13.896 15.993 13.486 1.00 98.00 102 GLN A C 1
ATOM 825 O O . GLN A 1 102 ? -13.143 16.883 13.868 1.00 98.00 102 GLN A O 1
ATOM 830 N N . GLU A 1 103 ? -14.814 15.457 14.298 1.00 98.25 103 GLU A N 1
ATOM 831 C CA . GLU A 1 103 ? -14.993 15.924 15.679 1.00 98.25 103 GLU A CA 1
ATOM 832 C C . GLU A 1 103 ? -13.722 15.771 16.527 1.00 98.25 103 GLU A C 1
ATOM 834 O O . GLU A 1 103 ? -13.508 16.575 17.434 1.00 98.25 103 GLU A O 1
ATOM 839 N N . LEU A 1 104 ? -12.882 14.758 16.263 1.00 97.69 104 LEU A N 1
ATOM 840 C CA . LEU A 1 104 ? -11.591 14.594 16.941 1.00 97.69 104 LEU A CA 1
ATOM 841 C C . LEU A 1 104 ? -10.659 15.759 16.598 1.00 97.69 104 LEU A C 1
ATOM 843 O O . LEU A 1 104 ? -10.089 16.385 17.496 1.00 97.69 104 LEU A O 1
ATOM 847 N N . TYR A 1 105 ? -10.523 16.071 15.310 1.00 97.38 105 TYR A N 1
ATOM 848 C CA . TYR A 1 105 ? -9.699 17.182 14.851 1.00 97.38 105 TYR A CA 1
ATOM 849 C C . TYR A 1 105 ? -10.213 18.535 15.350 1.00 97.38 105 TYR A C 1
ATOM 851 O O . TYR A 1 105 ? -9.415 19.338 15.837 1.00 97.38 105 TYR A O 1
ATOM 859 N N . ASP A 1 106 ? -11.527 18.749 15.326 1.00 97.25 106 ASP A N 1
ATOM 860 C CA . ASP A 1 106 ? -12.180 19.962 15.822 1.00 97.25 106 ASP A CA 1
ATOM 861 C C . ASP A 1 106 ? -11.993 20.120 17.342 1.00 97.25 106 ASP A C 1
ATOM 863 O O . ASP A 1 106 ? -11.697 21.214 17.826 1.00 97.25 106 ASP A O 1
ATOM 867 N N . TYR A 1 107 ? -12.082 19.024 18.109 1.00 96.94 107 TYR A N 1
ATOM 868 C CA . TYR A 1 107 ? -11.863 19.014 19.562 1.00 96.94 107 TYR A CA 1
ATOM 869 C C . TYR A 1 107 ? -10.414 19.361 19.953 1.00 96.94 107 TYR A C 1
ATOM 871 O O . TYR A 1 107 ? -10.193 20.046 20.955 1.00 96.94 107 TYR A O 1
ATOM 879 N N . PHE A 1 108 ? -9.420 18.940 19.161 1.00 95.50 108 PHE A N 1
ATOM 880 C CA . PHE A 1 108 ? -8.024 19.381 19.324 1.00 95.50 108 PHE A CA 1
ATOM 881 C C . PHE A 1 108 ? -7.710 20.707 18.605 1.00 95.50 108 PHE A C 1
ATOM 883 O O . PHE A 1 108 ? -6.645 21.291 18.828 1.00 95.50 108 PHE A O 1
ATOM 890 N N . GLY A 1 109 ? -8.642 21.207 17.790 1.00 95.69 109 GLY A N 1
ATOM 891 C CA . GLY A 1 109 ? -8.573 22.463 17.049 1.00 95.69 109 GLY A CA 1
ATOM 892 C C . GLY A 1 109 ? -7.517 22.500 15.943 1.00 95.69 109 GLY A C 1
ATOM 893 O O . GLY A 1 109 ? -7.035 23.593 15.638 1.00 95.69 109 GLY A O 1
ATOM 894 N N . VAL A 1 110 ? -7.092 21.352 15.402 1.00 92.38 110 VAL A N 1
ATOM 895 C CA . VAL A 1 110 ? -5.990 21.277 14.420 1.00 92.38 110 VAL A CA 1
ATOM 896 C C . VAL A 1 110 ? -6.404 21.768 13.027 1.00 92.38 110 VAL A C 1
ATOM 898 O O . VAL A 1 110 ? -7.532 21.534 12.596 1.00 92.38 110 VAL A O 1
ATOM 901 N N . ASP A 1 111 ? -5.508 22.468 12.324 1.00 90.88 111 ASP A N 1
ATOM 902 C CA . ASP A 1 111 ? -5.781 23.029 10.988 1.00 90.88 111 ASP A CA 1
ATOM 903 C C . ASP A 1 111 ? -5.868 21.961 9.878 1.00 90.88 111 ASP A C 1
ATOM 905 O O . ASP A 1 111 ? -5.363 20.852 10.041 1.00 90.88 111 ASP A O 1
ATOM 909 N N . LYS A 1 112 ? -6.503 22.276 8.735 1.00 87.12 112 LYS A N 1
ATOM 910 C CA . LYS A 1 112 ? -6.718 21.302 7.642 1.00 87.12 112 LYS A CA 1
ATOM 911 C C . LYS A 1 112 ? -5.403 20.692 7.136 1.00 87.12 112 LYS A C 1
ATOM 913 O O . LYS A 1 112 ? -5.354 19.483 6.982 1.00 87.12 112 LYS A O 1
ATOM 918 N N . ASN A 1 113 ? -4.311 21.459 7.042 1.00 76.94 113 ASN A N 1
ATOM 919 C CA . ASN A 1 113 ? -2.984 20.916 6.701 1.00 76.94 113 ASN A CA 1
ATOM 920 C C . ASN A 1 113 ? -2.530 19.815 7.681 1.00 76.94 113 ASN A C 1
ATOM 922 O O . ASN A 1 113 ? -1.946 18.809 7.283 1.00 76.94 113 ASN A O 1
ATOM 926 N N . THR A 1 114 ? -2.787 20.009 8.976 1.00 79.69 114 THR A N 1
ATOM 927 C CA . THR A 1 114 ? -2.484 19.038 10.033 1.00 79.69 114 THR A CA 1
ATOM 928 C C . THR A 1 114 ? -3.459 17.858 10.008 1.00 79.69 114 THR A C 1
ATOM 930 O O . THR A 1 114 ? -3.036 16.732 10.266 1.00 79.69 114 THR A O 1
ATOM 933 N N . GLN A 1 115 ? -4.730 18.075 9.653 1.00 90.31 115 GLN A N 1
ATOM 934 C CA . GLN A 1 115 ? -5.707 17.002 9.414 1.00 90.31 115 GLN A CA 1
ATOM 935 C C . GLN A 1 115 ? -5.263 16.126 8.232 1.00 90.31 115 GLN A C 1
ATOM 937 O O . GLN A 1 115 ? -5.119 14.923 8.407 1.00 90.31 115 GLN A O 1
ATOM 942 N N . ASP A 1 116 ? -4.917 16.725 7.090 1.00 75.06 116 ASP A N 1
ATOM 943 C CA . ASP A 1 116 ? -4.440 16.048 5.874 1.00 75.06 116 ASP A CA 1
ATOM 944 C C . ASP A 1 116 ? -3.164 15.242 6.132 1.00 75.06 116 ASP A C 1
ATOM 946 O O . ASP A 1 116 ? -3.067 14.069 5.766 1.00 75.06 116 ASP A O 1
ATOM 950 N N . PHE A 1 117 ? -2.197 15.844 6.832 1.00 76.25 117 PHE A N 1
ATOM 951 C CA . PHE A 1 117 ? -0.982 15.161 7.271 1.00 76.25 117 PHE A CA 1
ATOM 952 C C . PHE A 1 117 ? -1.298 13.962 8.179 1.00 76.25 117 PHE A C 1
ATOM 954 O O . PHE A 1 117 ? -0.731 12.884 8.007 1.00 76.25 117 PHE A O 1
ATOM 961 N N . THR A 1 118 ? -2.222 14.121 9.130 1.00 8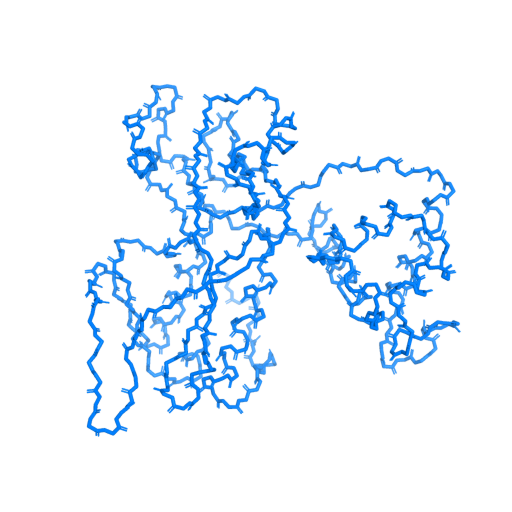2.56 118 THR A N 1
ATOM 962 C CA . THR A 1 118 ? -2.588 13.039 10.053 1.00 82.56 118 THR A CA 1
ATOM 963 C C . THR A 1 118 ? -3.338 11.918 9.329 1.00 82.56 118 THR A C 1
ATOM 965 O O . THR A 1 118 ? -2.997 10.753 9.501 1.00 82.56 118 THR A O 1
ATOM 968 N N . GLY A 1 119 ? -4.325 12.254 8.497 1.00 79.69 119 GLY A N 1
ATOM 969 C CA . GLY A 1 119 ? -5.159 11.301 7.771 1.00 79.69 119 GLY A CA 1
ATOM 970 C C . GLY A 1 119 ? -4.397 10.534 6.696 1.00 79.69 119 GLY A C 1
ATOM 971 O O . GLY A 1 119 ? -4.376 9.307 6.723 1.00 79.69 119 GLY A O 1
ATOM 972 N N . HIS A 1 120 ? -3.737 11.238 5.776 1.00 74.12 120 HIS A N 1
ATOM 973 C CA . HIS A 1 120 ? -3.121 10.621 4.597 1.00 74.12 120 HIS A CA 1
ATOM 974 C C . HIS A 1 120 ? -1.681 10.158 4.828 1.00 74.12 120 HIS A C 1
ATOM 976 O O . HIS A 1 120 ? -1.269 9.160 4.248 1.00 74.12 120 HIS A O 1
ATOM 982 N N . ALA A 1 121 ? -0.902 10.855 5.665 1.00 62.69 121 ALA A N 1
ATOM 983 C CA . ALA A 1 121 ? 0.529 10.571 5.819 1.00 62.69 121 ALA A CA 1
ATOM 984 C C . ALA A 1 121 ? 0.892 9.815 7.113 1.00 62.69 121 ALA A C 1
ATOM 986 O O . ALA A 1 121 ? 1.973 9.230 7.183 1.00 62.69 121 ALA A O 1
ATOM 987 N N . VAL A 1 122 ? 0.001 9.794 8.115 1.00 76.50 122 VAL A N 1
ATOM 988 C CA . VAL A 1 122 ? 0.181 9.038 9.372 1.00 76.50 122 VAL A CA 1
ATOM 989 C C . VAL A 1 122 ? -0.829 7.890 9.508 1.00 76.50 122 VAL A C 1
ATOM 991 O O . VAL A 1 122 ? -0.440 6.802 9.916 1.00 76.50 122 VAL A O 1
ATOM 994 N N . ALA A 1 123 ? -2.102 8.096 9.152 1.00 83.31 123 ALA A N 1
ATOM 995 C CA . ALA A 1 123 ? -3.150 7.065 9.184 1.00 83.31 123 ALA A CA 1
ATOM 996 C C . ALA A 1 123 ? -3.436 6.394 7.824 1.00 83.31 123 ALA A C 1
ATOM 998 O O . ALA A 1 123 ? -4.238 5.462 7.760 1.00 83.31 123 ALA A O 1
ATOM 999 N N . LEU A 1 124 ? -2.757 6.845 6.764 1.00 77.69 124 LEU A N 1
ATOM 1000 C CA . LEU A 1 124 ? -2.725 6.239 5.426 1.00 77.69 124 LEU A CA 1
ATOM 1001 C C . LEU A 1 124 ? -4.090 6.129 4.710 1.00 77.69 124 LEU A C 1
ATOM 1003 O O . LEU A 1 124 ? -4.275 5.303 3.818 1.00 77.69 124 LEU A O 1
ATOM 1007 N N . TYR A 1 125 ? -5.050 6.994 5.056 1.00 77.00 125 TYR A N 1
ATOM 1008 C CA . TYR A 1 125 ? -6.355 7.037 4.393 1.00 77.00 125 TYR A CA 1
ATOM 1009 C C . TYR A 1 125 ? -6.269 7.511 2.936 1.00 77.00 125 TYR A C 1
ATOM 1011 O O . TYR A 1 125 ? -5.575 8.478 2.615 1.00 77.00 125 TYR A O 1
ATOM 1019 N N . ARG A 1 126 ? -7.054 6.862 2.066 1.00 68.25 126 ARG A N 1
ATOM 1020 C CA . ARG A 1 126 ? -7.105 7.079 0.607 1.00 68.25 126 ARG A CA 1
ATOM 1021 C C . ARG A 1 126 ? -8.263 7.977 0.136 1.00 68.25 126 ARG A C 1
ATOM 1023 O O . ARG A 1 126 ? -8.687 7.837 -1.004 1.00 68.25 126 ARG A O 1
ATOM 1030 N N . ASP A 1 127 ? -8.811 8.826 1.004 1.00 78.50 127 ASP A N 1
ATOM 1031 C CA . ASP A 1 127 ? -9.721 9.949 0.704 1.00 78.50 127 ASP A CA 1
ATOM 1032 C C . ASP A 1 127 ? -10.102 10.667 2.019 1.00 78.50 127 ASP A C 1
ATOM 1034 O O . ASP A 1 127 ? -9.646 10.280 3.093 1.00 78.50 127 ASP A O 1
ATOM 1038 N N . ASP A 1 128 ? -10.934 11.712 1.944 1.00 84.38 128 ASP A N 1
ATOM 1039 C CA . ASP A 1 128 ? -11.498 12.447 3.092 1.00 84.38 128 ASP A CA 1
ATOM 1040 C C . ASP A 1 128 ? -12.784 11.799 3.673 1.00 84.38 128 ASP A C 1
ATOM 1042 O O . ASP A 1 128 ? -13.436 12.373 4.549 1.00 84.38 128 ASP A O 1
ATOM 1046 N N . SER A 1 129 ? -13.213 10.613 3.215 1.00 86.44 129 SER A N 1
ATOM 1047 C CA . SER A 1 129 ? -14.450 9.975 3.708 1.00 86.44 129 SER A CA 1
ATOM 1048 C C . SER A 1 129 ? -14.334 9.525 5.167 1.00 86.44 129 SER A C 1
ATOM 1050 O O . SER A 1 129 ? -15.319 9.606 5.910 1.00 86.44 129 SER A O 1
ATOM 1052 N N . TYR A 1 130 ? -13.121 9.164 5.609 1.00 92.31 130 TYR A N 1
ATOM 1053 C CA . TYR A 1 130 ? -12.813 8.830 7.004 1.00 92.31 130 TYR A CA 1
ATOM 1054 C C . TYR A 1 130 ? -13.176 9.953 7.984 1.00 92.31 130 TYR A C 1
ATOM 1056 O O . TYR A 1 130 ? -13.514 9.663 9.127 1.00 92.31 130 TYR A O 1
ATOM 1064 N N . LEU A 1 131 ? -13.208 11.224 7.553 1.00 94.38 131 LEU A N 1
ATOM 1065 C CA . LEU A 1 131 ? -13.639 12.353 8.391 1.00 94.38 131 LEU A CA 1
ATOM 1066 C C . LEU A 1 131 ? -15.040 12.138 8.993 1.00 94.38 131 LEU A C 1
ATOM 1068 O O . LEU A 1 131 ? -15.334 12.649 10.073 1.00 94.38 131 LEU A O 1
ATOM 1072 N N . LYS A 1 132 ? -15.883 11.344 8.318 1.00 96.69 132 LYS A N 1
ATOM 1073 C CA . LYS A 1 132 ? -17.260 11.006 8.710 1.00 96.69 132 LYS A CA 1
ATOM 1074 C C . LYS A 1 132 ? -17.379 9.664 9.446 1.00 96.69 132 LYS A C 1
ATOM 1076 O O . LYS A 1 132 ? -18.453 9.365 9.964 1.00 96.69 132 LYS A O 1
ATOM 1081 N N . THR A 1 133 ? -16.329 8.842 9.475 1.00 95.88 133 THR A N 1
ATOM 1082 C CA . THR A 1 133 ? -16.320 7.562 10.203 1.00 95.88 133 THR A CA 1
ATOM 1083 C C . THR A 1 133 ? -15.908 7.769 11.663 1.00 95.88 133 THR A C 1
ATOM 1085 O O . THR A 1 133 ? -15.515 8.866 12.066 1.00 95.88 133 THR A O 1
ATOM 1088 N N . LYS A 1 134 ? -16.053 6.725 12.488 1.00 97.62 134 LYS A N 1
ATOM 1089 C CA . LYS A 1 134 ? -15.692 6.754 13.913 1.00 97.62 134 LYS A CA 1
ATOM 1090 C C . LYS A 1 134 ? -14.186 6.943 14.100 1.00 97.62 134 LYS A C 1
ATOM 1092 O O . LYS A 1 134 ? -13.393 6.247 13.473 1.00 97.62 134 LYS A O 1
ATOM 1097 N N . ALA A 1 135 ? -13.808 7.804 15.040 1.00 97.00 135 ALA A N 1
ATOM 1098 C CA . ALA A 1 135 ? -12.412 8.144 15.303 1.00 97.00 135 ALA A CA 1
ATOM 1099 C C . ALA A 1 135 ? -11.558 6.998 15.884 1.00 97.00 135 ALA A C 1
ATOM 1101 O O . ALA A 1 135 ? -10.337 7.125 15.907 1.00 97.00 135 ALA A O 1
ATOM 1102 N N . GLU A 1 136 ? -12.153 5.898 16.360 1.00 96.06 136 GLU A N 1
ATOM 1103 C CA . GLU A 1 136 ? -11.415 4.747 16.912 1.00 96.06 136 GLU A CA 1
ATOM 1104 C C . GLU A 1 136 ? -10.400 4.158 15.915 1.00 96.06 136 GLU A C 1
ATOM 1106 O O . GLU A 1 136 ? -9.256 3.912 16.292 1.00 96.06 136 GLU A O 1
ATOM 1111 N N . GLU A 1 137 ? -10.776 4.026 14.641 1.00 93.50 137 GLU A N 1
ATOM 1112 C CA . GLU A 1 137 ? -9.908 3.478 13.587 1.00 93.50 137 GLU A CA 1
ATOM 1113 C C . GLU A 1 137 ? -8.746 4.430 13.248 1.00 93.50 137 GLU A C 1
ATOM 1115 O O . GLU A 1 137 ? -7.590 4.015 13.179 1.00 93.50 137 GLU A O 1
ATOM 1120 N N . LEU A 1 138 ? -9.023 5.735 13.141 1.00 95.00 138 LEU A N 1
ATOM 1121 C CA . LEU A 1 138 ? -8.001 6.775 12.970 1.00 95.00 138 LEU A CA 1
ATOM 1122 C C . LEU A 1 138 ? -6.995 6.771 14.134 1.00 95.00 138 LEU A C 1
ATOM 1124 O O . LEU A 1 138 ? -5.784 6.838 13.917 1.00 95.00 138 LEU A O 1
ATOM 1128 N N . VAL A 1 139 ? -7.485 6.663 15.373 1.00 95.25 139 VAL A N 1
ATOM 1129 C CA . VAL A 1 139 ? -6.639 6.570 16.571 1.00 95.25 139 VAL A CA 1
ATOM 1130 C C . VAL A 1 139 ? -5.787 5.296 16.540 1.00 95.25 139 VAL A C 1
ATOM 1132 O O . VAL A 1 139 ? -4.594 5.368 16.835 1.00 95.25 139 VAL A O 1
ATOM 1135 N N . HIS A 1 140 ? -6.352 4.153 16.137 1.00 92.69 140 HIS A N 1
ATOM 1136 C CA . HIS A 1 140 ? -5.606 2.901 16.007 1.00 92.69 140 HIS A CA 1
ATOM 1137 C C . HIS A 1 140 ? -4.480 3.006 14.965 1.00 92.69 140 HIS A C 1
ATOM 1139 O O . HIS A 1 140 ? -3.324 2.728 15.287 1.00 92.69 140 HIS A O 1
ATOM 1145 N N . ARG A 1 141 ? -4.785 3.504 13.761 1.00 89.31 141 ARG A N 1
ATOM 1146 C CA . ARG A 1 141 ? -3.820 3.708 12.665 1.00 89.31 141 ARG A CA 1
ATOM 1147 C C . ARG A 1 141 ? -2.676 4.647 13.055 1.00 89.31 141 ARG A C 1
ATOM 1149 O O . ARG A 1 141 ? -1.505 4.296 12.901 1.00 89.31 141 ARG A O 1
ATOM 1156 N N . CYS A 1 142 ? -2.981 5.805 13.647 1.00 86.19 142 CYS A N 1
ATOM 1157 C CA . CYS A 1 142 ? -1.947 6.733 14.118 1.00 86.19 142 CYS A CA 1
ATOM 1158 C C . CYS A 1 142 ? -1.075 6.152 15.247 1.00 86.19 142 CYS A C 1
ATOM 1160 O O . CYS A 1 142 ? 0.113 6.486 15.342 1.00 86.19 142 CYS A O 1
ATOM 1162 N N . LYS A 1 143 ? -1.636 5.284 16.098 1.00 86.62 143 LYS A N 1
ATOM 1163 C CA . LYS A 1 143 ? -0.891 4.586 17.152 1.00 86.62 143 LYS A CA 1
ATOM 1164 C C . LYS A 1 143 ? 0.023 3.504 16.568 1.00 86.62 143 LYS A C 1
ATOM 1166 O O . LYS A 1 143 ? 1.209 3.505 16.879 1.00 86.62 143 LYS A O 1
ATOM 1171 N N . LEU A 1 144 ? -0.467 2.694 15.626 1.00 82.62 144 LEU A N 1
ATOM 1172 C CA . LEU A 1 144 ? 0.324 1.706 14.879 1.00 82.62 144 LEU A CA 1
ATOM 1173 C C . LEU A 1 144 ? 1.518 2.342 14.145 1.00 82.62 144 LEU A C 1
ATOM 1175 O O . LEU A 1 144 ? 2.637 1.827 14.224 1.00 82.62 144 LEU A O 1
ATOM 1179 N N . TYR A 1 145 ? 1.314 3.489 13.488 1.00 80.88 145 TYR A N 1
ATOM 1180 C CA . TYR A 1 145 ? 2.398 4.280 12.896 1.00 80.88 145 TYR A CA 1
ATOM 1181 C C . TYR A 1 145 ? 3.430 4.693 13.959 1.00 80.88 145 TYR A C 1
ATOM 1183 O O . TYR A 1 145 ? 4.636 4.511 13.777 1.00 80.88 145 TYR A O 1
ATOM 1191 N N . SER A 1 146 ? 2.961 5.230 15.090 1.00 73.69 146 SER A N 1
ATOM 1192 C CA . SER A 1 146 ? 3.820 5.735 16.170 1.00 73.69 146 SER A CA 1
ATOM 1193 C C . SER A 1 146 ? 4.649 4.627 16.829 1.00 73.69 146 SER A C 1
ATOM 1195 O O . SER A 1 146 ? 5.858 4.793 17.005 1.00 73.69 146 SER A O 1
ATOM 1197 N N . ASP A 1 147 ? 4.040 3.477 17.119 1.00 77.31 147 ASP A N 1
ATOM 1198 C CA . ASP A 1 147 ? 4.706 2.310 17.708 1.00 77.31 147 ASP A CA 1
ATOM 1199 C C . ASP A 1 147 ? 5.728 1.689 16.736 1.00 77.31 147 ASP A C 1
ATOM 1201 O O . ASP A 1 147 ? 6.806 1.248 17.145 1.00 77.31 147 ASP A O 1
ATOM 1205 N N . SER A 1 148 ? 5.439 1.720 15.430 1.00 70.88 148 SER A N 1
ATOM 1206 C CA . SER A 1 148 ? 6.356 1.257 14.379 1.00 70.88 148 SER A CA 1
ATOM 1207 C C . SER A 1 148 ? 7.582 2.171 14.242 1.00 70.88 148 SER A C 1
ATOM 1209 O O . SER A 1 148 ? 8.712 1.679 14.186 1.00 70.88 148 SER A O 1
ATOM 1211 N N . VAL A 1 149 ? 7.392 3.500 14.284 1.00 67.31 149 VAL A N 1
ATOM 1212 C CA . VAL A 1 149 ? 8.507 4.465 14.385 1.00 67.31 149 VAL A CA 1
ATOM 1213 C C . VAL A 1 149 ? 9.309 4.240 15.666 1.00 67.31 149 VAL A C 1
ATOM 1215 O O . VAL A 1 149 ? 10.536 4.244 15.614 1.00 67.31 149 VAL A O 1
ATOM 1218 N N . ALA A 1 150 ? 8.655 4.015 16.809 1.00 67.12 150 ALA A N 1
ATOM 1219 C CA . ALA A 1 150 ? 9.342 3.777 18.078 1.00 67.12 150 ALA A CA 1
ATOM 1220 C C . ALA A 1 150 ? 10.194 2.494 18.063 1.00 67.12 150 ALA A C 1
ATOM 1222 O O . ALA A 1 150 ? 11.259 2.461 18.680 1.00 67.12 150 ALA A O 1
ATOM 1223 N N . ARG A 1 151 ? 9.768 1.456 17.327 1.00 70.00 151 ARG A N 1
ATOM 1224 C CA . ARG A 1 151 ? 10.495 0.182 17.208 1.00 70.00 151 ARG A CA 1
ATOM 1225 C C . ARG A 1 151 ? 11.741 0.260 16.314 1.00 70.00 151 ARG A C 1
ATOM 1227 O O . ARG A 1 151 ? 12.733 -0.391 16.633 1.00 70.00 151 ARG A O 1
ATOM 1234 N N . TYR A 1 152 ? 11.707 1.033 15.224 1.00 64.94 152 TYR A N 1
ATOM 1235 C CA . TYR A 1 152 ? 12.790 1.067 14.218 1.00 64.94 152 TYR A CA 1
ATOM 1236 C C . TYR A 1 152 ? 13.489 2.434 14.064 1.00 64.94 152 TYR A C 1
ATOM 1238 O O . TYR A 1 152 ? 14.430 2.586 13.281 1.00 64.94 152 TYR A O 1
ATOM 1246 N N . GLY A 1 153 ? 13.074 3.440 14.835 1.00 51.97 153 GLY A N 1
ATOM 1247 C CA . GLY A 1 153 ? 13.775 4.701 15.104 1.00 51.97 153 GLY A CA 1
ATOM 1248 C C . GLY A 1 153 ? 13.795 5.749 13.984 1.00 51.97 153 GLY A C 1
ATOM 1249 O O . GLY A 1 153 ? 13.857 6.939 14.285 1.00 51.97 153 GLY A O 1
ATOM 1250 N N . LYS A 1 154 ? 13.759 5.348 12.706 1.00 58.38 154 LYS A N 1
ATOM 1251 C CA . LYS A 1 154 ? 13.861 6.269 11.550 1.00 58.38 154 LYS A CA 1
ATOM 1252 C C . LYS A 1 154 ? 12.571 6.430 10.746 1.00 58.38 154 LYS A C 1
ATOM 1254 O O . LYS A 1 154 ? 12.349 7.492 10.176 1.00 58.38 154 LYS A O 1
ATOM 1259 N N . SER A 1 155 ? 11.755 5.385 10.660 1.00 67.38 155 SER A N 1
ATOM 1260 C CA . SER A 1 155 ? 10.473 5.369 9.944 1.00 67.38 155 SER A CA 1
ATOM 1261 C C . SER A 1 155 ? 9.611 4.215 10.483 1.00 67.38 155 SER A C 1
ATOM 1263 O O . SER A 1 155 ? 10.174 3.330 11.133 1.00 67.38 155 SER A O 1
ATOM 1265 N N . PRO A 1 156 ? 8.289 4.184 10.231 1.00 66.94 156 PRO A N 1
ATOM 1266 C CA . PRO A 1 156 ? 7.456 3.029 10.572 1.00 66.94 156 PRO A CA 1
ATOM 1267 C C . PRO A 1 156 ? 7.662 1.850 9.607 1.00 66.94 156 PRO A C 1
ATOM 1269 O O . PRO A 1 156 ? 7.259 0.731 9.905 1.00 66.94 156 PRO A O 1
ATOM 1272 N N . TYR A 1 157 ? 8.262 2.099 8.441 1.00 68.94 157 TYR A N 1
ATOM 1273 C CA . TYR A 1 157 ? 8.373 1.144 7.350 1.00 68.94 157 TYR A CA 1
ATOM 1274 C C . TYR A 1 157 ? 9.645 0.303 7.460 1.00 68.94 157 TYR A C 1
ATOM 1276 O O . TYR A 1 157 ? 10.728 0.804 7.777 1.00 68.94 157 TYR A O 1
ATOM 1284 N N . LEU A 1 158 ? 9.503 -0.976 7.117 1.00 68.94 158 LEU A N 1
ATOM 1285 C CA . LEU A 1 158 ? 10.603 -1.889 6.835 1.00 68.94 158 LEU A CA 1
ATOM 1286 C C . LEU A 1 158 ? 10.703 -2.111 5.327 1.00 68.94 158 LEU A C 1
ATOM 1288 O O . LEU A 1 158 ? 9.698 -2.067 4.618 1.00 68.94 158 LEU A O 1
ATOM 1292 N N . TYR A 1 159 ? 11.913 -2.400 4.852 1.00 61.41 159 TYR A N 1
ATOM 1293 C CA . TYR A 1 159 ? 12.149 -2.784 3.467 1.00 61.41 159 TYR A CA 1
ATOM 1294 C C . TYR A 1 159 ? 13.071 -4.006 3.398 1.00 61.41 159 TYR A C 1
ATOM 1296 O O . TYR A 1 159 ? 14.119 -3.983 4.050 1.00 61.41 159 TYR A O 1
ATOM 1304 N N . PRO A 1 160 ? 12.722 -5.069 2.647 1.00 64.81 160 PRO A N 1
ATOM 1305 C CA . PRO A 1 160 ? 13.642 -6.174 2.414 1.00 64.81 160 PRO A CA 1
ATOM 1306 C C . PRO A 1 160 ? 14.880 -5.682 1.655 1.00 64.81 160 PRO A C 1
ATOM 1308 O O . PRO A 1 160 ? 14.777 -5.001 0.631 1.00 64.81 160 PRO A O 1
ATOM 1311 N N . LEU A 1 161 ? 16.066 -6.060 2.137 1.00 63.97 161 LEU A N 1
ATOM 1312 C CA . LEU A 1 161 ? 17.272 -5.987 1.313 1.00 63.97 161 LEU A CA 1
ATOM 1313 C C . LEU A 1 161 ? 17.047 -6.825 0.051 1.00 63.97 161 LEU A C 1
ATOM 1315 O O . LEU A 1 161 ? 16.405 -7.868 0.122 1.00 63.97 161 LEU A O 1
ATOM 1319 N N . TYR A 1 162 ? 17.571 -6.361 -1.083 1.00 71.06 162 TYR A N 1
ATOM 1320 C CA . TYR A 1 162 ? 17.356 -6.950 -2.414 1.00 71.06 162 TYR A CA 1
ATOM 1321 C C . TYR A 1 162 ? 15.937 -6.794 -2.999 1.00 71.06 162 TYR A C 1
ATOM 1323 O O . TYR A 1 162 ? 15.743 -7.165 -4.152 1.00 71.06 162 TYR A O 1
ATOM 1331 N N . GLY A 1 163 ? 14.985 -6.154 -2.307 1.00 65.44 163 GLY A N 1
ATOM 1332 C CA . GLY A 1 163 ? 13.703 -5.727 -2.891 1.00 65.44 163 GLY A CA 1
ATOM 1333 C C . GLY A 1 163 ? 12.514 -6.664 -2.653 1.00 65.44 163 GLY A C 1
ATOM 1334 O O . GLY A 1 163 ? 12.618 -7.685 -1.973 1.00 65.44 163 GLY A O 1
ATOM 1335 N N . LEU A 1 164 ? 11.339 -6.286 -3.172 1.00 72.00 164 LEU A N 1
ATOM 1336 C CA . LEU A 1 164 ? 10.079 -6.973 -2.857 1.00 72.00 164 LEU A CA 1
ATOM 1337 C C . LEU A 1 164 ? 10.013 -8.427 -3.314 1.00 72.00 164 LEU A C 1
ATOM 1339 O O . LEU A 1 164 ? 9.306 -9.202 -2.676 1.00 72.00 164 LEU A O 1
ATOM 1343 N N . GLY A 1 165 ? 10.751 -8.811 -4.359 1.00 69.56 165 GLY A N 1
ATOM 1344 C CA . GLY A 1 165 ? 10.830 -10.185 -4.858 1.00 69.56 165 GLY A CA 1
ATOM 1345 C C . GLY A 1 165 ? 11.248 -11.213 -3.797 1.00 69.56 165 GLY A C 1
ATOM 1346 O O . GLY A 1 165 ? 10.918 -12.392 -3.931 1.00 69.56 165 GLY A O 1
ATOM 1347 N N . GLU A 1 166 ? 11.895 -10.793 -2.708 1.00 72.06 166 GLU A N 1
ATOM 1348 C CA . GLU A 1 166 ? 12.210 -11.657 -1.563 1.00 72.06 166 GLU A CA 1
ATOM 1349 C C . GLU A 1 166 ? 10.958 -12.106 -0.783 1.00 72.06 166 GLU A C 1
ATOM 1351 O O . GLU A 1 166 ? 10.952 -13.193 -0.208 1.00 72.06 166 GLU A O 1
ATOM 1356 N N . LEU A 1 167 ? 9.863 -11.333 -0.795 1.00 73.81 167 LEU A N 1
ATOM 1357 C CA . LEU A 1 167 ? 8.611 -11.693 -0.115 1.00 73.81 167 LEU A CA 1
ATOM 1358 C C . LEU A 1 167 ? 7.904 -12.908 -0.756 1.00 73.81 167 LEU A C 1
ATOM 1360 O O . LEU A 1 167 ? 7.677 -13.888 -0.039 1.00 73.81 167 LEU A O 1
ATOM 1364 N N . PRO A 1 168 ? 7.577 -12.936 -2.069 1.00 68.69 168 PRO A N 1
ATOM 1365 C CA . PRO A 1 168 ? 6.977 -14.114 -2.691 1.00 68.69 168 PRO A CA 1
ATOM 1366 C C . PRO A 1 168 ? 7.940 -15.309 -2.715 1.00 68.69 168 PRO A C 1
ATOM 1368 O O . PRO A 1 168 ? 7.477 -16.437 -2.566 1.00 68.69 168 PRO A O 1
ATOM 1371 N N . GLN A 1 169 ? 9.261 -15.096 -2.805 1.00 71.25 169 GLN A N 1
ATOM 1372 C CA . GLN A 1 169 ? 10.254 -16.167 -2.620 1.00 71.25 169 GLN A CA 1
ATOM 1373 C C . GLN A 1 169 ? 10.207 -16.757 -1.200 1.00 71.25 169 GLN A C 1
ATOM 1375 O O . GLN A 1 169 ? 10.180 -17.979 -1.035 1.00 71.25 169 GLN A O 1
ATOM 1380 N N . GLY A 1 170 ? 10.140 -15.909 -0.170 1.00 74.88 170 GLY A N 1
ATOM 1381 C CA . GLY A 1 170 ? 10.000 -16.322 1.226 1.00 74.88 170 GLY A CA 1
ATOM 1382 C C . GLY A 1 170 ? 8.709 -17.105 1.476 1.00 74.88 170 GLY A C 1
ATOM 1383 O O . GLY A 1 170 ? 8.745 -18.174 2.087 1.00 74.88 170 GLY A O 1
ATOM 1384 N N . PHE A 1 171 ? 7.578 -16.642 0.936 1.00 76.00 171 PHE A N 1
ATOM 1385 C CA . PHE A 1 171 ? 6.306 -17.365 1.016 1.00 76.00 171 PHE A CA 1
ATOM 1386 C C . PHE A 1 171 ? 6.298 -18.670 0.204 1.00 76.00 171 PHE A C 1
ATOM 1388 O O . PHE A 1 171 ? 5.717 -19.654 0.668 1.00 76.00 171 PHE A O 1
ATOM 1395 N N . ALA A 1 172 ? 6.980 -18.728 -0.945 1.00 66.56 172 ALA A N 1
ATOM 1396 C CA . ALA A 1 172 ? 7.160 -19.959 -1.712 1.00 66.56 172 ALA A CA 1
ATOM 1397 C C . ALA A 1 172 ? 7.971 -21.000 -0.925 1.00 66.56 172 ALA A C 1
ATOM 1399 O O . ALA A 1 172 ? 7.526 -22.140 -0.768 1.00 66.56 172 ALA A O 1
ATOM 1400 N N . ARG A 1 173 ? 9.105 -20.591 -0.335 1.00 74.19 173 ARG A N 1
ATOM 1401 C CA . ARG A 1 173 ? 9.915 -21.432 0.562 1.00 74.19 173 ARG A CA 1
ATOM 1402 C C . ARG A 1 173 ? 9.104 -21.907 1.770 1.00 74.19 173 ARG A C 1
ATOM 1404 O O . ARG A 1 173 ? 9.140 -23.094 2.086 1.00 74.19 173 ARG A O 1
ATOM 1411 N N . LEU A 1 174 ? 8.348 -21.017 2.417 1.00 70.12 174 LEU A N 1
ATOM 1412 C CA . LEU A 1 174 ? 7.488 -21.370 3.549 1.00 70.12 174 LEU A CA 1
ATOM 1413 C C . LEU A 1 174 ? 6.421 -22.396 3.144 1.00 70.12 174 LEU A C 1
ATOM 1415 O O . LEU A 1 174 ? 6.231 -23.386 3.838 1.00 70.12 174 LEU A O 1
ATOM 1419 N N . SER A 1 175 ? 5.750 -22.207 2.007 1.00 60.66 175 SER A N 1
ATOM 1420 C CA . SER A 1 175 ? 4.757 -23.170 1.521 1.00 60.66 175 SER A CA 1
ATOM 1421 C C . SER A 1 175 ? 5.381 -24.539 1.223 1.00 60.66 175 SER A C 1
ATOM 1423 O O . SER A 1 175 ? 4.807 -25.561 1.599 1.00 60.66 175 SER A O 1
ATOM 1425 N N . ALA A 1 176 ? 6.578 -24.567 0.625 1.00 66.62 176 ALA A N 1
ATOM 1426 C CA . ALA A 1 176 ? 7.306 -25.798 0.320 1.00 66.62 176 ALA A CA 1
ATOM 1427 C C . ALA A 1 176 ? 7.722 -26.588 1.574 1.00 66.62 176 ALA A C 1
ATOM 1429 O O . ALA A 1 176 ? 7.609 -27.812 1.586 1.00 66.62 176 ALA A O 1
ATOM 1430 N N . ILE A 1 177 ? 8.120 -25.905 2.656 1.00 72.25 177 ILE A N 1
ATO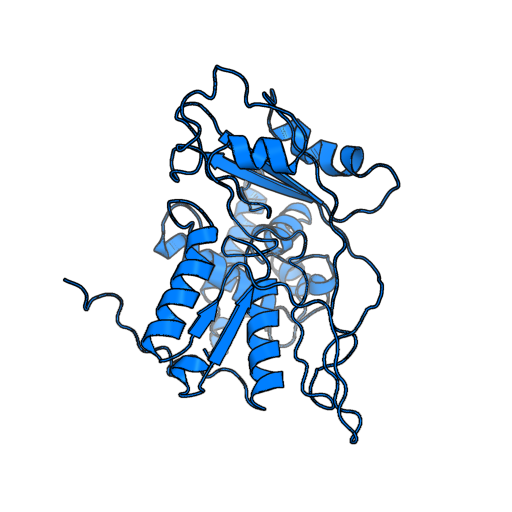M 1431 C CA . ILE A 1 177 ? 8.407 -26.538 3.961 1.00 72.25 177 ILE A CA 1
ATOM 1432 C C . ILE A 1 177 ? 7.180 -27.296 4.495 1.00 72.25 177 ILE A C 1
ATOM 1434 O O . ILE A 1 177 ? 7.318 -28.381 5.056 1.00 72.25 177 ILE A O 1
ATOM 1438 N N . TYR A 1 178 ? 5.975 -26.772 4.260 1.00 69.44 178 TYR A N 1
ATOM 1439 C CA . TYR A 1 178 ? 4.704 -27.399 4.641 1.00 69.44 178 TYR A CA 1
ATOM 1440 C C . TYR A 1 178 ? 4.107 -28.296 3.532 1.00 69.44 178 TYR A C 1
ATOM 1442 O O . TYR A 1 178 ? 2.908 -28.574 3.522 1.00 69.44 178 TYR A O 1
ATOM 1450 N N . GLY A 1 179 ? 4.931 -28.776 2.592 1.00 63.12 179 GLY A N 1
ATOM 1451 C CA . GLY A 1 179 ? 4.528 -29.749 1.569 1.00 63.12 179 GLY A CA 1
ATOM 1452 C C . GLY A 1 179 ? 3.719 -29.177 0.399 1.00 63.12 179 GLY A C 1
ATOM 1453 O O . GLY A 1 179 ? 3.055 -29.938 -0.307 1.00 63.12 179 GLY A O 1
ATOM 1454 N N . GLY A 1 180 ? 3.749 -27.858 0.194 1.00 62.72 180 GLY A N 1
ATOM 1455 C CA . GLY A 1 180 ? 3.251 -27.224 -1.024 1.00 62.72 180 GLY A CA 1
ATOM 1456 C C . GLY A 1 180 ? 4.230 -27.352 -2.198 1.00 62.72 180 GLY A C 1
ATOM 1457 O O . GLY A 1 180 ? 5.442 -27.424 -2.006 1.00 62.72 180 GLY A O 1
ATOM 1458 N N . THR A 1 181 ? 3.717 -27.328 -3.426 1.00 59.75 181 THR A N 1
ATOM 1459 C CA . THR A 1 181 ? 4.528 -27.385 -4.654 1.00 59.75 181 THR A CA 1
ATOM 1460 C C . THR A 1 181 ? 4.406 -26.074 -5.417 1.00 59.75 181 THR A C 1
ATOM 1462 O O . THR A 1 181 ? 3.292 -25.642 -5.705 1.00 59.75 181 THR A O 1
ATOM 1465 N N . TYR A 1 182 ? 5.537 -25.463 -5.775 1.00 65.62 182 TYR A N 1
ATOM 1466 C CA . TYR A 1 182 ? 5.599 -24.280 -6.638 1.00 65.62 182 TYR A CA 1
ATOM 1467 C C . TYR A 1 182 ? 6.098 -24.655 -8.035 1.00 65.62 182 TYR A C 1
ATOM 1469 O O . TYR A 1 182 ? 7.046 -25.429 -8.169 1.00 65.62 182 TYR A O 1
ATOM 1477 N N . MET A 1 183 ? 5.480 -24.087 -9.071 1.00 57.09 183 MET A N 1
ATOM 1478 C CA . MET A 1 183 ? 5.899 -24.244 -10.464 1.00 57.09 183 MET A CA 1
ATOM 1479 C C . MET A 1 183 ? 5.911 -22.887 -11.173 1.00 57.09 183 MET A C 1
ATOM 1481 O O . MET A 1 183 ? 4.881 -22.226 -11.254 1.00 57.09 183 MET A O 1
ATOM 1485 N N . LEU A 1 184 ? 7.070 -22.500 -11.704 1.00 63.59 184 LEU A N 1
ATOM 1486 C CA . LEU A 1 184 ? 7.223 -21.352 -12.603 1.00 63.59 184 LEU A CA 1
ATOM 1487 C C . LEU A 1 184 ? 7.184 -21.812 -14.071 1.00 63.59 184 LEU A C 1
ATOM 1489 O O . LEU A 1 184 ? 7.315 -23.011 -14.365 1.00 63.59 184 LEU A O 1
ATOM 1493 N N . ASP A 1 185 ? 7.049 -20.852 -14.988 1.00 67.12 185 ASP A N 1
ATOM 1494 C CA . ASP A 1 185 ? 7.036 -21.075 -16.441 1.00 67.12 185 ASP A CA 1
ATOM 1495 C C . ASP A 1 185 ? 5.944 -22.082 -16.868 1.00 67.12 185 ASP A C 1
ATOM 1497 O O . ASP A 1 185 ? 6.185 -23.042 -17.606 1.00 67.12 185 ASP A O 1
ATOM 1501 N N . LYS A 1 186 ? 4.736 -21.946 -16.302 1.00 52.62 186 LYS A N 1
ATOM 1502 C CA . LYS A 1 186 ? 3.568 -22.785 -16.623 1.00 52.62 186 LYS A CA 1
ATOM 1503 C C . LYS A 1 186 ? 2.431 -21.925 -17.194 1.00 52.62 186 LYS A C 1
ATOM 1505 O O . LYS A 1 186 ? 1.683 -21.349 -16.407 1.00 52.62 186 LYS A O 1
ATOM 1510 N N . PRO A 1 187 ? 2.290 -21.811 -18.531 1.00 48.91 187 PRO A N 1
ATOM 1511 C CA . PRO A 1 187 ? 1.150 -21.117 -19.128 1.00 48.91 187 PRO A CA 1
ATOM 1512 C C . PRO A 1 187 ? -0.161 -21.824 -18.761 1.00 48.91 187 PRO A C 1
ATOM 1514 O O . PRO A 1 187 ? -0.195 -23.047 -18.602 1.00 48.91 187 PRO A O 1
ATOM 1517 N N . GLY A 1 188 ? -1.229 -21.045 -18.614 1.00 48.62 188 GLY A N 1
ATOM 1518 C CA . GLY A 1 188 ? -2.483 -21.491 -18.012 1.00 48.62 188 GLY A CA 1
ATOM 1519 C C . GLY A 1 188 ? -3.581 -20.475 -18.275 1.00 48.62 188 GLY A C 1
ATOM 1520 O O . GLY A 1 188 ? -3.974 -19.737 -17.379 1.00 48.62 188 GLY A O 1
ATOM 1521 N N . ASP A 1 189 ? -4.026 -20.418 -19.529 1.00 41.78 189 ASP A N 1
ATOM 1522 C CA . ASP A 1 189 ? -4.953 -19.405 -20.040 1.00 41.78 189 ASP A CA 1
ATOM 1523 C C . ASP A 1 189 ? -6.258 -20.048 -20.588 1.00 41.78 189 ASP A C 1
ATOM 1525 O O . ASP A 1 189 ? -6.872 -19.525 -21.516 1.00 41.78 189 ASP A O 1
ATOM 1529 N N . GLU A 1 190 ? -6.691 -21.188 -20.018 1.00 39.06 190 GLU A N 1
ATOM 1530 C CA . GLU A 1 190 ? -7.994 -21.828 -20.293 1.00 39.06 190 GLU A CA 1
ATOM 1531 C C . GLU A 1 190 ? -8.769 -22.181 -19.005 1.00 39.06 190 GLU A C 1
ATOM 1533 O O . GLU A 1 190 ? -8.215 -22.313 -17.916 1.00 39.06 190 GLU A O 1
ATOM 1538 N N . ILE A 1 191 ? -10.092 -22.248 -19.164 1.00 47.00 191 ILE A N 1
ATOM 1539 C CA . ILE A 1 191 ? -11.143 -22.018 -18.178 1.00 47.00 191 ILE A CA 1
ATOM 1540 C C . ILE A 1 191 ? -12.184 -23.146 -18.376 1.00 47.00 191 ILE A C 1
ATOM 1542 O O . ILE A 1 191 ? -13.154 -23.010 -19.116 1.00 47.00 191 ILE A O 1
ATOM 1546 N N . VAL A 1 192 ? -11.934 -24.316 -17.769 1.00 41.56 192 VAL A N 1
ATOM 1547 C CA . VAL A 1 192 ? -12.615 -25.606 -18.058 1.00 41.56 192 VAL A CA 1
ATOM 1548 C C . VAL A 1 192 ? -13.800 -25.925 -17.114 1.00 41.56 192 VAL A C 1
ATOM 1550 O O . VAL A 1 192 ? -13.642 -26.661 -16.142 1.00 41.56 192 VAL A O 1
ATOM 1553 N N . THR A 1 193 ? -14.995 -25.365 -17.351 1.00 40.94 193 THR A N 1
ATOM 1554 C CA . THR A 1 193 ? -16.142 -25.492 -16.415 1.00 40.94 193 THR A CA 1
ATOM 1555 C C . THR A 1 193 ? -16.655 -26.926 -16.322 1.00 40.94 193 THR A C 1
ATOM 1557 O O . THR A 1 193 ? -16.776 -27.600 -17.347 1.00 40.94 193 THR A O 1
ATOM 1560 N N . ASN A 1 194 ? -17.029 -27.376 -15.121 1.00 45.59 194 ASN A N 1
ATOM 1561 C CA . ASN A 1 194 ? -17.604 -28.709 -14.933 1.00 45.59 194 ASN A CA 1
ATOM 1562 C C . ASN A 1 194 ? -19.121 -28.763 -15.203 1.00 45.59 194 ASN A C 1
ATOM 1564 O O . ASN A 1 194 ? -19.793 -27.740 -15.335 1.00 45.59 194 ASN A O 1
ATOM 1568 N N . GLU A 1 195 ? -19.669 -29.980 -15.268 1.00 43.41 195 GLU A N 1
ATOM 1569 C CA . GLU A 1 195 ? -21.080 -30.250 -15.599 1.00 43.41 195 GLU A CA 1
ATOM 1570 C C . GLU A 1 195 ? -22.086 -29.645 -14.598 1.00 43.41 195 GLU A C 1
ATOM 1572 O O . GLU A 1 195 ? -23.262 -29.489 -14.919 1.00 43.41 195 GLU A O 1
ATOM 1577 N N . THR A 1 196 ? -21.630 -29.269 -13.398 1.00 46.03 196 THR A N 1
ATOM 1578 C CA . THR A 1 196 ? -22.421 -28.578 -12.367 1.00 46.03 196 THR A CA 1
ATOM 1579 C C . THR A 1 196 ? -22.343 -27.048 -12.436 1.00 46.03 196 THR A C 1
ATOM 1581 O O . THR A 1 196 ? -23.017 -26.378 -11.657 1.00 46.03 196 THR A O 1
ATOM 1584 N N . GLY A 1 197 ? -21.567 -26.483 -13.368 1.00 43.59 197 GLY A N 1
ATOM 1585 C CA . GLY A 1 197 ? -21.424 -25.037 -13.551 1.00 43.59 197 GLY A CA 1
ATOM 1586 C C . GLY A 1 197 ? -20.423 -24.362 -12.607 1.00 43.59 197 GLY A C 1
ATOM 1587 O O . GLY A 1 197 ? -20.467 -23.141 -12.462 1.00 43.59 197 GLY A O 1
ATOM 1588 N N . GLU A 1 198 ? -19.524 -25.116 -11.963 1.00 40.69 198 GLU A N 1
ATOM 1589 C CA . GLU A 1 198 ? -18.446 -24.517 -11.167 1.00 40.69 198 GLU A CA 1
ATOM 1590 C C . GLU A 1 198 ? -17.427 -23.819 -12.083 1.00 40.69 198 GLU A C 1
ATOM 1592 O O . GLU A 1 198 ? -17.068 -24.320 -13.156 1.00 40.69 198 GLU A O 1
ATOM 1597 N N . VAL A 1 199 ? -16.992 -22.629 -11.658 1.00 37.22 199 VAL A N 1
ATOM 1598 C CA . VAL A 1 199 ? -16.138 -21.734 -12.449 1.00 37.22 199 VAL A CA 1
ATOM 1599 C C . VAL A 1 199 ? -14.661 -22.066 -12.224 1.00 37.22 199 VAL A C 1
ATOM 1601 O O . VAL A 1 199 ? -14.260 -22.799 -11.326 1.00 37.22 199 VAL A O 1
ATOM 1604 N N . VAL A 1 200 ? -13.861 -21.537 -13.134 1.00 37.88 200 VAL A N 1
ATOM 1605 C CA . VAL A 1 200 ? -12.505 -21.967 -13.494 1.00 37.88 200 VAL A CA 1
ATOM 1606 C C . VAL A 1 200 ? -11.696 -20.811 -14.104 1.00 37.88 200 VAL A C 1
ATOM 1608 O O . VAL A 1 200 ? -10.559 -20.994 -14.521 1.00 37.88 200 VAL A O 1
ATOM 1611 N N . GLY A 1 201 ? -12.293 -19.614 -14.161 1.00 32.25 201 GLY A N 1
ATOM 1612 C CA . GLY A 1 201 ? -11.732 -18.366 -14.680 1.00 32.25 201 GLY A CA 1
ATOM 1613 C C . GLY A 1 201 ? -12.766 -17.535 -15.452 1.00 32.25 201 GLY A C 1
ATOM 1614 O O . GLY A 1 201 ? -13.887 -17.983 -15.693 1.00 32.25 201 GLY A O 1
ATOM 1615 N N . VAL A 1 202 ? -12.408 -16.287 -15.777 1.00 31.56 202 VAL A N 1
ATOM 1616 C CA . VAL A 1 202 ? -13.331 -15.252 -16.285 1.00 31.56 202 VAL A CA 1
ATOM 1617 C C . VAL A 1 202 ? -12.571 -14.161 -17.070 1.00 31.56 202 VAL A C 1
ATOM 1619 O O . VAL A 1 202 ? -11.343 -14.174 -17.139 1.00 31.56 202 VAL A O 1
ATOM 1622 N N . ARG A 1 203 ? -13.297 -13.165 -17.602 1.00 29.64 203 ARG A N 1
ATOM 1623 C CA . ARG A 1 203 ? -12.814 -11.804 -17.918 1.00 29.64 203 ARG A CA 1
ATOM 1624 C C . ARG A 1 203 ? -13.922 -10.795 -17.570 1.00 29.64 203 ARG A C 1
ATOM 1626 O O . ARG A 1 203 ? -15.076 -11.084 -17.871 1.00 29.64 203 ARG A O 1
ATOM 1633 N N . SER A 1 204 ? -13.588 -9.639 -16.987 1.00 30.41 204 SER A N 1
ATOM 1634 C CA . SER A 1 204 ? -14.515 -8.507 -16.770 1.00 30.41 204 SER A CA 1
ATOM 1635 C C . SER A 1 204 ? -13.764 -7.171 -16.581 1.00 30.41 204 SER A C 1
ATOM 1637 O O . SER A 1 204 ? -12.551 -7.197 -16.391 1.00 30.41 204 SER A O 1
ATOM 1639 N N . ASP A 1 205 ? -14.495 -6.048 -16.622 1.00 33.44 205 ASP A N 1
ATOM 1640 C CA . ASP A 1 205 ? -14.048 -4.638 -16.723 1.00 33.44 205 ASP A CA 1
ATOM 1641 C C . ASP A 1 205 ? -15.103 -3.687 -16.072 1.00 33.44 205 ASP A C 1
ATOM 1643 O O . ASP A 1 205 ? -16.282 -4.034 -16.145 1.00 33.44 205 ASP A O 1
ATOM 1647 N N . LYS A 1 206 ? -14.886 -2.454 -15.550 1.00 29.03 206 LYS A N 1
ATOM 1648 C CA . LYS A 1 206 ? -13.825 -1.721 -14.784 1.00 29.03 206 LYS A CA 1
ATOM 1649 C C . LYS A 1 206 ? -14.489 -0.459 -14.157 1.00 29.03 206 LYS A C 1
ATOM 1651 O O . LYS A 1 206 ? -15.378 0.084 -14.803 1.00 29.03 206 LYS A O 1
ATOM 1656 N N . GLU A 1 207 ? -14.026 0.088 -13.018 1.00 25.25 207 GLU A N 1
ATOM 1657 C CA . GLU A 1 207 ? -14.157 1.536 -12.668 1.00 25.25 207 GLU A CA 1
ATOM 1658 C C . GLU A 1 207 ? -13.114 1.995 -11.596 1.00 25.25 207 GLU A C 1
ATOM 1660 O O . GLU A 1 207 ? -12.259 1.195 -11.222 1.00 25.25 207 GLU A O 1
ATOM 1665 N N . VAL A 1 208 ? -13.058 3.290 -11.204 1.00 30.00 208 VAL A N 1
ATOM 1666 C CA . VAL A 1 208 ? -11.787 3.987 -10.815 1.00 30.00 208 VAL A CA 1
ATOM 1667 C C . VAL A 1 208 ? -11.846 4.890 -9.545 1.00 30.00 208 VAL A C 1
ATOM 1669 O O . VAL A 1 208 ? -12.876 5.491 -9.249 1.00 30.00 208 VAL A O 1
ATOM 1672 N N . ALA A 1 209 ? -10.708 5.050 -8.833 1.00 26.48 209 ALA A N 1
ATOM 1673 C CA . ALA A 1 209 ? -10.450 6.013 -7.727 1.00 26.48 209 ALA A CA 1
ATOM 1674 C C . ALA A 1 209 ? -9.078 6.749 -7.879 1.00 26.48 209 ALA A C 1
ATOM 1676 O O . ALA A 1 209 ? -8.570 6.777 -8.992 1.00 26.48 209 ALA A O 1
ATOM 1677 N N . LYS A 1 210 ? -8.526 7.454 -6.857 1.00 46.16 210 LYS A N 1
ATOM 1678 C CA . LYS A 1 210 ? -7.839 8.757 -7.111 1.00 46.16 210 LYS A CA 1
ATOM 1679 C C . LYS A 1 210 ? -6.736 9.265 -6.123 1.00 46.16 210 LYS A C 1
ATOM 1681 O O . LYS A 1 210 ? -7.115 9.850 -5.120 1.00 46.16 210 LYS A O 1
ATOM 1686 N N . TYR A 1 211 ? -5.417 9.158 -6.409 1.00 51.84 211 TYR A N 1
ATOM 1687 C CA . TYR A 1 211 ? -4.264 9.742 -5.634 1.00 51.84 211 TYR A CA 1
ATOM 1688 C C . TYR A 1 211 ? -2.937 9.825 -6.444 1.00 51.84 211 TYR A C 1
ATOM 1690 O O . TYR A 1 211 ? -2.838 9.157 -7.469 1.00 51.84 211 TYR A O 1
ATOM 1698 N N . ILE A 1 212 ? -1.910 10.559 -5.948 1.00 57.00 212 ILE A N 1
ATOM 1699 C CA . ILE A 1 212 ? -0.494 10.571 -6.424 1.00 57.00 212 ILE A CA 1
ATOM 1700 C C . ILE A 1 212 ? 0.474 10.230 -5.261 1.00 57.00 212 ILE A C 1
ATOM 1702 O O . ILE A 1 212 ? 0.310 10.773 -4.168 1.00 57.00 212 ILE A O 1
ATOM 1706 N N . TYR A 1 213 ? 1.518 9.415 -5.489 1.00 59.06 213 TYR A N 1
ATOM 1707 C CA . TYR A 1 213 ? 2.536 9.029 -4.487 1.00 59.06 213 TYR A CA 1
ATOM 1708 C C . TYR A 1 213 ? 3.984 9.035 -5.034 1.00 59.06 213 TYR A C 1
ATOM 1710 O O . TYR A 1 213 ? 4.191 8.982 -6.246 1.00 59.06 213 TYR A O 1
ATOM 1718 N N . VAL A 1 214 ? 4.996 9.074 -4.144 1.00 55.94 214 VAL A N 1
ATOM 1719 C CA . VAL A 1 214 ? 6.439 9.118 -4.494 1.00 55.94 214 VAL A CA 1
ATOM 1720 C C . VAL A 1 214 ? 7.312 8.242 -3.570 1.00 55.94 214 VAL A C 1
ATOM 1722 O O . VAL A 1 214 ? 7.227 8.349 -2.344 1.00 55.94 214 VAL A O 1
ATOM 1725 N N . LEU A 1 215 ? 8.223 7.459 -4.169 1.00 66.88 215 LEU A N 1
ATOM 1726 C CA . LEU A 1 215 ? 9.334 6.738 -3.525 1.00 66.88 215 LEU A CA 1
ATOM 1727 C C . LEU A 1 215 ? 10.694 7.351 -3.880 1.00 66.88 215 LEU A C 1
ATOM 1729 O O . LEU A 1 215 ? 10.893 7.783 -5.013 1.00 66.88 215 LEU A O 1
ATOM 1733 N N . ALA A 1 216 ? 11.678 7.199 -2.988 1.00 65.38 216 ALA A N 1
ATOM 1734 C CA . ALA A 1 216 ? 13.082 7.046 -3.377 1.00 65.38 216 ALA A CA 1
ATOM 1735 C C . ALA A 1 216 ? 13.763 5.894 -2.603 1.00 65.38 216 ALA A C 1
ATOM 1737 O O . ALA A 1 216 ? 13.778 5.889 -1.373 1.00 65.38 216 ALA A O 1
ATOM 1738 N N . VAL A 1 217 ? 14.368 4.942 -3.323 1.00 69.38 217 VAL A N 1
ATOM 1739 C CA . VAL A 1 217 ? 15.287 3.907 -2.798 1.00 69.38 217 VAL A CA 1
ATOM 1740 C C . VAL A 1 217 ? 16.629 3.970 -3.535 1.00 69.38 217 VAL A C 1
ATOM 1742 O O . VAL A 1 217 ? 16.800 4.748 -4.470 1.00 69.38 217 VAL A O 1
ATOM 1745 N N . SER A 1 218 ? 17.638 3.221 -3.087 1.00 75.38 218 SER A N 1
ATOM 1746 C CA . SER A 1 218 ? 19.015 3.333 -3.598 1.00 75.38 218 SER A CA 1
ATOM 1747 C C . SER A 1 218 ? 19.880 2.136 -3.201 1.00 75.38 218 SER A C 1
ATOM 1749 O O . SER A 1 218 ? 19.416 1.225 -2.510 1.00 75.38 218 SER A O 1
ATOM 1751 N N . TYR A 1 219 ? 21.170 2.192 -3.550 1.00 69.94 219 TYR A N 1
ATOM 1752 C CA . TYR A 1 219 ? 22.235 1.296 -3.077 1.00 69.94 219 TYR A CA 1
ATOM 1753 C C . TYR A 1 219 ? 22.167 0.930 -1.582 1.00 69.94 219 TYR A C 1
ATOM 1755 O O . TYR A 1 219 ? 22.522 -0.185 -1.220 1.00 69.94 219 TYR A O 1
ATOM 1763 N N . ALA A 1 220 ? 21.658 1.812 -0.711 1.00 64.69 220 ALA A N 1
ATOM 1764 C CA . ALA A 1 220 ? 21.482 1.521 0.718 1.00 64.69 220 ALA A CA 1
ATOM 1765 C C . ALA A 1 220 ? 20.546 0.326 1.026 1.00 64.69 220 ALA A C 1
ATOM 1767 O O . ALA A 1 220 ? 20.525 -0.143 2.160 1.00 64.69 220 ALA A O 1
ATOM 1768 N N . HIS A 1 221 ? 19.794 -0.160 0.031 1.00 72.31 221 HIS A N 1
ATOM 1769 C CA . HIS A 1 221 ? 18.867 -1.292 0.127 1.00 72.31 221 HIS A CA 1
ATOM 1770 C C . HIS A 1 221 ? 19.251 -2.462 -0.808 1.00 72.31 221 HIS A C 1
ATOM 1772 O O . HIS A 1 221 ? 18.479 -3.406 -0.960 1.00 72.31 221 HIS A O 1
ATOM 1778 N N . ASN A 1 222 ? 20.425 -2.401 -1.454 1.00 76.81 222 ASN A N 1
ATOM 1779 C CA . ASN A 1 222 ? 20.888 -3.338 -2.492 1.00 76.81 222 ASN A CA 1
ATOM 1780 C C . ASN A 1 222 ? 19.959 -3.444 -3.726 1.00 76.81 222 ASN A C 1
ATOM 1782 O O . ASN A 1 222 ? 19.825 -4.519 -4.306 1.00 76.81 222 ASN A O 1
ATOM 1786 N N . VAL A 1 223 ? 19.315 -2.337 -4.125 1.00 75.44 223 VAL A N 1
ATOM 1787 C CA . VAL A 1 223 ? 18.406 -2.275 -5.297 1.00 75.44 223 VAL A CA 1
ATOM 1788 C C . VAL A 1 223 ? 18.900 -1.379 -6.441 1.00 75.44 223 VAL A C 1
ATOM 1790 O O . VAL A 1 223 ? 18.281 -1.356 -7.501 1.00 75.44 223 VAL A O 1
ATOM 1793 N N . ALA A 1 224 ? 19.991 -0.632 -6.253 1.00 80.06 224 ALA A N 1
ATOM 1794 C CA . ALA A 1 224 ? 20.585 0.217 -7.287 1.00 80.06 224 ALA A CA 1
ATOM 1795 C C . ALA A 1 224 ? 22.110 0.309 -7.138 1.00 80.06 224 ALA A C 1
ATOM 1797 O O . ALA A 1 224 ? 22.645 0.244 -6.028 1.00 80.06 224 ALA A O 1
ATOM 1798 N N . GLN A 1 225 ? 22.807 0.554 -8.247 1.00 85.38 225 GLN A N 1
ATOM 1799 C CA . GLN A 1 225 ? 24.251 0.788 -8.266 1.00 85.38 225 GLN A CA 1
ATOM 1800 C C . GLN A 1 225 ? 24.647 2.023 -7.432 1.00 85.38 225 GLN A C 1
ATOM 1802 O O . GLN A 1 225 ? 23.953 3.042 -7.408 1.00 85.38 225 GLN A O 1
ATOM 1807 N N . LYS A 1 226 ? 25.791 1.950 -6.733 1.00 77.06 226 LYS A N 1
ATOM 1808 C CA . LYS A 1 226 ? 26.263 3.027 -5.844 1.00 77.06 226 LYS A CA 1
ATOM 1809 C C . LYS A 1 226 ? 26.406 4.358 -6.590 1.00 77.06 226 LYS A C 1
ATOM 1811 O O . LYS A 1 226 ? 27.203 4.464 -7.515 1.00 77.06 226 LYS A O 1
ATOM 1816 N N . GLY A 1 227 ? 25.699 5.376 -6.100 1.00 75.56 227 GLY A N 1
ATOM 1817 C CA . GLY A 1 227 ? 25.616 6.712 -6.702 1.00 75.56 227 GLY A CA 1
ATOM 1818 C C . GLY A 1 227 ? 24.228 7.022 -7.266 1.00 75.56 227 GLY A C 1
ATOM 1819 O O . GLY A 1 227 ? 23.864 8.189 -7.338 1.00 75.56 227 GLY A O 1
ATOM 1820 N N . TYR A 1 228 ? 23.435 5.991 -7.570 1.00 78.12 228 TYR A N 1
ATOM 1821 C CA . TYR A 1 228 ? 22.097 6.128 -8.133 1.00 78.12 228 TYR A CA 1
ATOM 1822 C C . TYR A 1 228 ? 20.985 5.903 -7.102 1.00 78.12 228 TYR A C 1
ATOM 1824 O O . TYR A 1 228 ? 21.141 5.190 -6.103 1.00 78.12 228 TYR A O 1
ATOM 1832 N N . PHE A 1 229 ? 19.837 6.509 -7.396 1.00 75.81 229 PHE A N 1
ATOM 1833 C CA . PHE A 1 229 ? 18.566 6.317 -6.711 1.00 75.81 229 PHE A CA 1
ATOM 1834 C C . PHE A 1 229 ? 17.539 5.807 -7.726 1.00 75.81 229 PHE A C 1
ATOM 1836 O O . PHE A 1 229 ? 17.561 6.209 -8.888 1.00 75.81 229 PHE A O 1
ATOM 1843 N N . LEU A 1 230 ? 16.632 4.945 -7.278 1.00 77.06 230 LEU A N 1
ATOM 1844 C CA . LEU A 1 230 ? 15.416 4.592 -8.001 1.00 77.06 230 LEU A CA 1
ATOM 1845 C C . LEU A 1 230 ? 14.264 5.346 -7.346 1.00 77.06 230 LEU A C 1
ATOM 1847 O O . LEU A 1 230 ? 13.963 5.126 -6.170 1.00 77.06 230 LEU A O 1
ATOM 1851 N N . ALA A 1 231 ? 13.640 6.237 -8.107 1.00 73.12 231 ALA A N 1
ATOM 1852 C CA . ALA A 1 231 ? 12.436 6.939 -7.701 1.00 73.12 231 ALA A CA 1
ATOM 1853 C C . ALA A 1 231 ? 11.246 6.408 -8.501 1.00 73.12 231 ALA A C 1
ATOM 1855 O O . ALA A 1 231 ? 11.341 6.234 -9.716 1.00 73.12 231 ALA A O 1
ATOM 1856 N N . LEU A 1 232 ? 10.140 6.135 -7.813 1.00 70.94 232 LEU A N 1
ATOM 1857 C CA . LEU A 1 232 ? 8.885 5.710 -8.427 1.00 70.94 232 LEU A CA 1
ATOM 1858 C C . LEU A 1 232 ? 7.837 6.769 -8.101 1.00 70.94 232 LEU A C 1
ATOM 1860 O O . LEU A 1 232 ? 7.669 7.114 -6.934 1.00 70.94 232 LEU A O 1
ATOM 1864 N N . VAL A 1 233 ? 7.142 7.266 -9.122 1.00 70.00 233 VAL A N 1
ATOM 1865 C CA . VAL A 1 233 ? 5.990 8.159 -8.969 1.00 70.00 233 VAL A CA 1
ATOM 1866 C C . VAL A 1 233 ? 4.785 7.445 -9.558 1.00 70.00 233 VAL A C 1
ATOM 1868 O O . VAL A 1 233 ? 4.825 7.039 -10.718 1.00 70.00 233 VAL A O 1
ATOM 1871 N N . SER A 1 234 ? 3.740 7.269 -8.758 1.00 71.25 234 SER A N 1
ATOM 1872 C CA . SER A 1 234 ? 2.497 6.611 -9.164 1.00 71.25 234 SER A CA 1
ATOM 1873 C C . SER A 1 234 ? 1.318 7.555 -9.023 1.00 71.25 234 SER A C 1
ATOM 1875 O O . SER A 1 234 ? 1.306 8.424 -8.153 1.00 71.25 234 SER A O 1
ATOM 1877 N N . ALA A 1 235 ? 0.306 7.343 -9.853 1.00 68.19 235 ALA A N 1
ATOM 1878 C CA . ALA A 1 235 ? -1.025 7.876 -9.643 1.00 68.19 235 ALA A CA 1
ATOM 1879 C C . ALA A 1 235 ? -2.065 6.873 -10.148 1.00 68.19 235 ALA A C 1
ATOM 1881 O O . ALA A 1 235 ? -1.749 6.012 -10.973 1.00 68.19 235 ALA A O 1
ATOM 1882 N N . PHE A 1 236 ? -3.302 6.997 -9.674 1.00 71.88 236 PHE A N 1
ATOM 1883 C CA . PHE A 1 236 ? -4.437 6.460 -10.424 1.00 71.88 236 PHE A CA 1
ATOM 1884 C C . PHE A 1 236 ? -4.705 7.370 -11.633 1.00 71.88 236 PHE A C 1
ATOM 1886 O O . PHE A 1 236 ? -4.542 8.581 -11.520 1.00 71.88 236 PHE A O 1
ATOM 1893 N N . VAL A 1 237 ? -5.123 6.799 -12.765 1.00 74.19 237 VAL A N 1
ATOM 1894 C CA . VAL A 1 237 ? -5.349 7.562 -14.003 1.00 74.19 237 VAL A CA 1
ATOM 1895 C C . VAL A 1 237 ? -6.719 8.238 -14.005 1.00 74.19 237 VAL A C 1
ATOM 1897 O O . VAL A 1 237 ? -7.749 7.577 -13.891 1.00 74.19 237 VAL A O 1
ATOM 1900 N N . GLU A 1 238 ? -6.722 9.553 -14.202 1.00 68.06 238 GLU A N 1
ATOM 1901 C CA . GLU A 1 238 ? -7.914 10.402 -14.253 1.00 68.06 238 GLU A CA 1
ATOM 1902 C C . GLU A 1 238 ? -8.197 10.986 -15.641 1.00 68.06 238 GLU A C 1
ATOM 1904 O O . GLU A 1 238 ? -9.347 11.297 -15.960 1.00 68.06 238 GLU A O 1
ATOM 1909 N N . THR A 1 239 ? -7.156 11.218 -16.448 1.00 74.62 239 THR A N 1
ATOM 1910 C CA . THR A 1 239 ? -7.258 11.958 -17.710 1.00 74.62 239 THR A CA 1
ATOM 1911 C C . THR A 1 239 ? -6.658 11.186 -18.884 1.00 74.62 239 THR A C 1
ATOM 1913 O O . THR A 1 239 ? -5.994 10.163 -18.736 1.00 74.62 239 THR A O 1
ATOM 1916 N N . ALA A 1 240 ? -6.842 11.717 -20.094 1.00 81.31 240 ALA A N 1
ATOM 1917 C CA . ALA A 1 240 ? -6.189 11.201 -21.296 1.00 81.31 240 ALA A CA 1
ATOM 1918 C C . ALA A 1 240 ? -4.656 11.426 -21.332 1.00 81.31 240 ALA A C 1
ATOM 1920 O O . ALA A 1 240 ? -4.023 11.049 -22.315 1.00 81.31 240 ALA A O 1
ATOM 1921 N N . ASN A 1 241 ? -4.051 12.050 -20.309 1.00 80.25 241 ASN A N 1
ATOM 1922 C CA . ASN A 1 241 ? -2.615 12.346 -20.241 1.00 80.25 241 ASN A CA 1
ATOM 1923 C C . ASN A 1 241 ? -1.992 11.947 -18.877 1.00 80.25 241 ASN A C 1
ATOM 1925 O O . ASN A 1 241 ? -1.548 12.835 -18.141 1.00 80.25 241 ASN A O 1
ATOM 1929 N N . PRO A 1 242 ? -1.870 10.640 -18.554 1.00 80.19 242 PRO A N 1
ATOM 1930 C CA . PRO A 1 242 ? -1.377 10.158 -17.253 1.00 80.19 242 PRO A CA 1
ATOM 1931 C C . PRO A 1 242 ? -0.030 10.751 -16.809 1.00 80.19 242 PRO A C 1
ATOM 1933 O O . PRO A 1 242 ? 0.197 11.012 -15.630 1.00 80.19 242 PRO A O 1
ATOM 1936 N N . GLU A 1 243 ? 0.877 11.019 -17.755 1.00 81.44 243 GLU A N 1
ATOM 1937 C CA . GLU A 1 243 ? 2.190 11.608 -17.457 1.00 81.44 243 GLU A CA 1
ATOM 1938 C C . GLU A 1 243 ? 2.131 13.053 -16.930 1.00 81.44 243 GLU A C 1
ATOM 1940 O O . GLU A 1 243 ? 3.080 13.505 -16.287 1.00 81.44 243 GLU A O 1
ATOM 1945 N N . LEU A 1 244 ? 1.038 13.785 -17.179 1.00 77.81 244 LEU A N 1
ATOM 1946 C CA . LEU A 1 244 ? 0.827 15.122 -16.615 1.00 77.81 244 LEU A CA 1
ATOM 1947 C C . LEU A 1 244 ? 0.310 15.057 -15.173 1.00 77.81 244 LEU A C 1
ATOM 1949 O O . LEU A 1 244 ? 0.652 15.926 -14.374 1.00 77.81 244 LEU A O 1
ATOM 1953 N N . GLU A 1 245 ? -0.454 14.020 -14.829 1.00 72.31 245 GLU A N 1
ATOM 1954 C CA . GLU A 1 245 ? -1.001 13.804 -13.482 1.00 72.31 245 GLU A CA 1
ATOM 1955 C C . GLU A 1 245 ? 0.123 13.524 -12.475 1.00 72.31 245 GLU A C 1
ATOM 1957 O O . GLU A 1 245 ? 0.160 14.127 -11.406 1.00 72.31 245 GLU A O 1
ATOM 1962 N N . ILE A 1 246 ? 1.121 12.714 -12.852 1.00 74.38 246 ILE A N 1
ATOM 1963 C CA . ILE A 1 246 ? 2.313 12.458 -12.021 1.00 74.38 246 ILE A CA 1
ATOM 1964 C C . ILE A 1 246 ? 3.344 13.602 -12.016 1.00 74.38 246 ILE A C 1
ATOM 1966 O O . ILE A 1 246 ? 4.309 13.545 -11.247 1.00 74.38 246 ILE A O 1
ATOM 1970 N N . LYS A 1 247 ? 3.181 14.654 -12.836 1.00 73.94 247 LYS A N 1
ATOM 1971 C CA . LYS A 1 247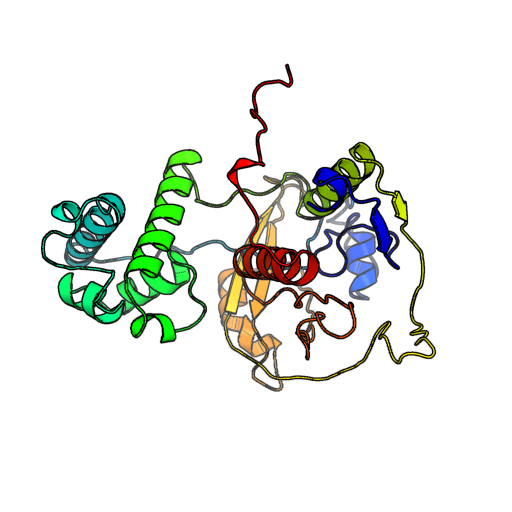 ? 4.173 15.742 -12.955 1.00 73.94 247 LYS A CA 1
ATOM 1972 C C . LYS A 1 247 ? 4.546 16.394 -11.609 1.00 73.94 247 LYS A C 1
ATOM 1974 O O . LYS A 1 247 ? 5.744 16.571 -11.389 1.00 73.94 247 LYS A O 1
ATOM 1979 N N . PRO A 1 248 ? 3.614 16.696 -10.678 1.00 64.88 248 PRO A N 1
ATOM 1980 C CA . PRO A 1 248 ? 3.971 17.273 -9.380 1.00 64.88 248 PRO A CA 1
ATOM 1981 C C . PRO A 1 248 ? 4.888 16.372 -8.543 1.00 64.88 248 PRO A C 1
ATOM 1983 O O . PRO A 1 248 ? 5.701 16.883 -7.781 1.00 64.88 248 PRO A O 1
ATOM 1986 N N . GLY A 1 249 ? 4.792 15.045 -8.697 1.00 64.25 249 GLY A N 1
ATOM 1987 C CA . GLY A 1 249 ? 5.705 14.095 -8.058 1.00 64.25 249 GLY A CA 1
ATOM 1988 C C . GLY A 1 249 ? 7.071 14.029 -8.747 1.00 64.25 249 GLY A C 1
ATOM 1989 O O . GLY A 1 249 ? 8.092 13.964 -8.067 1.00 64.25 249 GLY A O 1
ATOM 1990 N N . LEU A 1 250 ? 7.107 14.111 -10.083 1.00 70.56 250 LEU A N 1
ATOM 1991 C CA . LEU A 1 250 ? 8.354 14.162 -10.861 1.00 70.56 250 LEU A CA 1
ATOM 1992 C C . LEU A 1 250 ? 9.162 15.442 -10.581 1.00 70.56 250 LEU A C 1
ATOM 1994 O O . LEU A 1 250 ? 10.383 15.376 -10.455 1.00 70.56 250 LEU A O 1
ATOM 1998 N N . ASP A 1 251 ? 8.492 16.588 -10.426 1.00 70.00 251 ASP A N 1
ATOM 1999 C CA . ASP A 1 251 ? 9.130 17.884 -10.149 1.00 70.00 251 ASP A CA 1
ATOM 2000 C C . ASP A 1 251 ? 9.893 17.911 -8.804 1.00 70.00 251 ASP A C 1
ATOM 2002 O O . ASP A 1 251 ? 10.812 18.713 -8.632 1.00 70.00 251 ASP A O 1
ATOM 2006 N N . LEU A 1 252 ? 9.562 17.016 -7.862 1.00 61.25 252 LEU A N 1
ATOM 2007 C CA . LEU A 1 252 ? 10.258 16.868 -6.575 1.00 61.25 252 LEU A CA 1
ATOM 2008 C C . LEU A 1 252 ? 11.594 16.112 -6.679 1.00 61.25 252 LEU A C 1
ATOM 2010 O O . LEU A 1 252 ? 12.397 16.177 -5.749 1.00 61.25 252 LEU A O 1
ATOM 2014 N N . LEU A 1 253 ? 11.837 15.383 -7.774 1.00 63.00 253 LEU A N 1
ATOM 2015 C CA . LEU A 1 253 ? 12.997 14.493 -7.915 1.00 63.00 253 LEU A CA 1
ATOM 2016 C C . LEU A 1 253 ? 14.282 15.219 -8.343 1.00 63.00 253 LEU A C 1
ATOM 2018 O O . LEU A 1 253 ? 15.376 14.676 -8.190 1.00 63.00 253 LEU A O 1
ATOM 2022 N N . GLY A 1 254 ? 14.169 16.440 -8.875 1.00 68.62 254 GLY A N 1
ATOM 2023 C CA . GLY A 1 254 ? 15.288 17.142 -9.504 1.00 68.62 254 GLY A CA 1
ATOM 2024 C C . GLY A 1 254 ? 15.637 16.553 -10.883 1.00 68.62 254 GLY A C 1
ATOM 2025 O O . GLY A 1 254 ? 14.734 16.144 -11.614 1.00 68.62 254 GLY A O 1
ATOM 2026 N N . PRO A 1 255 ? 16.920 16.541 -11.294 1.00 77.75 255 PRO A N 1
ATOM 2027 C CA . PRO A 1 255 ? 17.337 15.954 -12.568 1.00 77.75 255 PRO A CA 1
ATOM 2028 C C . PRO A 1 255 ? 17.072 14.440 -12.628 1.00 77.75 255 PRO A C 1
ATOM 2030 O O . PRO A 1 255 ? 17.544 13.686 -11.781 1.00 77.75 255 PRO A O 1
ATOM 2033 N N . ILE A 1 256 ? 16.348 13.995 -13.658 1.00 84.19 256 ILE A N 1
ATOM 2034 C CA . ILE A 1 256 ? 16.013 12.583 -13.889 1.00 84.19 256 ILE A CA 1
ATOM 2035 C C . ILE A 1 256 ? 16.915 12.030 -15.003 1.00 84.19 256 ILE A C 1
ATOM 2037 O O . ILE A 1 256 ? 16.782 12.425 -16.158 1.00 84.19 256 ILE A O 1
ATOM 2041 N N . GLU A 1 257 ? 17.812 11.102 -14.657 1.00 86.38 257 GLU A N 1
ATOM 2042 C CA . GLU A 1 257 ? 18.755 10.447 -15.589 1.00 86.38 257 GLU A CA 1
ATOM 2043 C C . GLU A 1 257 ? 18.061 9.556 -16.638 1.00 86.38 257 GLU A C 1
ATOM 2045 O O . GLU A 1 257 ? 18.518 9.435 -17.773 1.00 86.38 257 GLU A O 1
ATOM 2050 N N . GLN A 1 258 ? 16.967 8.894 -16.251 1.00 89.69 258 GLN A N 1
ATOM 2051 C CA . GLN A 1 258 ? 16.164 8.025 -17.110 1.00 89.69 258 GLN A CA 1
ATOM 2052 C C . GLN A 1 258 ? 14.745 7.917 -16.545 1.00 89.69 258 GLN A C 1
ATOM 2054 O O . GLN A 1 258 ? 14.574 7.862 -15.327 1.00 89.69 258 GLN A O 1
ATOM 2059 N N . LYS A 1 259 ? 13.731 7.838 -17.416 1.00 89.88 259 LYS A N 1
ATOM 2060 C CA . LYS A 1 259 ? 12.330 7.653 -17.014 1.00 89.88 259 LYS A CA 1
ATOM 2061 C C . LYS A 1 259 ? 11.721 6.434 -17.701 1.00 89.88 259 LYS A C 1
ATOM 2063 O O . LYS A 1 259 ? 11.819 6.292 -18.915 1.00 89.88 259 LYS A O 1
ATOM 2068 N N . PHE A 1 260 ? 11.037 5.609 -16.916 1.00 88.38 260 PHE A N 1
ATOM 2069 C CA . PHE A 1 260 ? 10.235 4.476 -17.373 1.00 88.38 260 PHE A CA 1
ATOM 2070 C C . PHE A 1 260 ? 8.782 4.764 -16.997 1.00 88.38 260 PHE A C 1
ATOM 2072 O O . PHE A 1 260 ? 8.525 5.242 -15.892 1.00 88.38 260 PHE A O 1
ATOM 2079 N N . VAL A 1 261 ? 7.842 4.518 -17.908 1.00 86.00 261 VAL A N 1
ATOM 2080 C CA . VAL A 1 261 ? 6.417 4.820 -17.709 1.00 86.00 261 VAL A CA 1
ATOM 2081 C C . VAL A 1 261 ? 5.611 3.562 -17.995 1.00 86.00 261 VAL A C 1
ATOM 2083 O O . VAL A 1 261 ? 5.836 2.893 -19.001 1.00 86.00 261 VAL A O 1
ATOM 2086 N N . THR A 1 262 ? 4.676 3.244 -17.104 1.00 83.94 262 THR A N 1
ATOM 2087 C CA . THR A 1 262 ? 3.675 2.192 -17.290 1.00 83.94 262 THR A CA 1
ATOM 2088 C C . THR A 1 262 ? 2.312 2.738 -16.894 1.00 83.94 262 THR A C 1
ATOM 2090 O O . THR A 1 262 ? 2.214 3.590 -16.013 1.00 83.94 262 THR A O 1
ATOM 2093 N N . VAL A 1 263 ? 1.267 2.229 -17.536 1.00 82.56 263 VAL A N 1
ATOM 2094 C CA . VAL A 1 263 ? -0.123 2.381 -17.107 1.00 82.56 263 VAL A CA 1
ATOM 2095 C C . VAL A 1 263 ? -0.673 0.968 -16.985 1.00 82.56 263 VAL A C 1
ATOM 2097 O O . VAL A 1 263 ? -0.490 0.161 -17.896 1.00 82.56 263 VAL A O 1
ATOM 2100 N N . THR A 1 264 ? -1.296 0.668 -15.851 1.00 78.19 264 THR A N 1
ATOM 2101 C CA . THR A 1 264 ? -1.793 -0.669 -15.520 1.00 78.19 264 THR A CA 1
ATOM 2102 C C . THR A 1 264 ? -3.266 -0.556 -15.161 1.00 78.19 264 THR A C 1
ATOM 2104 O O . THR A 1 264 ? -3.645 0.301 -14.365 1.00 78.19 264 THR A O 1
ATOM 2107 N N . ASP A 1 265 ? -4.092 -1.408 -15.760 1.00 80.62 265 ASP A N 1
ATOM 2108 C CA . ASP A 1 265 ? -5.497 -1.539 -15.387 1.00 80.62 265 ASP A CA 1
ATOM 2109 C C . ASP A 1 265 ? -5.622 -2.194 -14.006 1.00 80.62 265 ASP A C 1
ATOM 2111 O O . ASP A 1 265 ? -4.943 -3.182 -13.728 1.00 80.62 265 ASP A O 1
ATOM 2115 N N . LEU A 1 266 ? -6.511 -1.673 -13.160 1.00 76.19 266 LEU A N 1
ATOM 2116 C CA . LEU A 1 266 ? -6.810 -2.260 -11.856 1.00 76.19 266 LEU A CA 1
ATOM 2117 C C . LEU A 1 266 ? -8.087 -3.097 -11.939 1.00 76.19 266 LEU A C 1
ATOM 2119 O O . LEU A 1 266 ? -9.118 -2.616 -12.409 1.00 76.19 266 LEU A O 1
ATOM 2123 N N . TYR A 1 267 ? -8.012 -4.335 -11.456 1.00 79.00 267 TYR A N 1
ATOM 2124 C CA . TYR A 1 267 ? -9.120 -5.283 -11.429 1.00 79.00 267 TYR A CA 1
ATOM 2125 C C . TYR A 1 267 ? -9.486 -5.642 -9.984 1.00 79.00 267 TYR A C 1
ATOM 2127 O O . TYR A 1 267 ? -8.624 -5.749 -9.109 1.00 79.00 267 TYR A O 1
ATOM 2135 N N . GLU A 1 268 ? -10.773 -5.874 -9.740 1.00 84.06 268 GLU A N 1
ATOM 2136 C CA . GLU A 1 268 ? -11.281 -6.451 -8.497 1.00 84.06 268 GLU A CA 1
ATOM 2137 C C . GLU A 1 268 ? -12.306 -7.560 -8.801 1.00 84.06 268 GLU A C 1
ATOM 2139 O O . GLU A 1 268 ? -12.872 -7.582 -9.900 1.00 84.06 268 GLU A O 1
ATOM 2144 N N . PRO A 1 269 ? -12.517 -8.529 -7.891 1.00 84.25 269 PRO A N 1
ATOM 2145 C CA . PRO A 1 269 ? -13.422 -9.643 -8.149 1.00 84.25 269 PRO A CA 1
ATOM 2146 C C . PRO A 1 269 ? -14.889 -9.194 -8.213 1.00 84.25 269 PRO A C 1
ATOM 2148 O O . PRO A 1 269 ? -15.367 -8.464 -7.347 1.00 84.25 269 PRO A O 1
ATOM 2151 N N . VAL A 1 270 ? -15.614 -9.685 -9.223 1.00 86.62 270 VAL A N 1
ATOM 2152 C CA . VAL A 1 270 ? -17.051 -9.404 -9.433 1.00 86.62 270 VAL A CA 1
ATOM 2153 C C . VAL A 1 270 ? -17.983 -10.243 -8.547 1.00 86.62 270 VAL A C 1
ATOM 2155 O O . VAL A 1 270 ? -19.172 -9.948 -8.453 1.00 86.62 270 VAL A O 1
ATOM 2158 N N . ASP A 1 271 ? -17.452 -11.279 -7.897 1.00 88.69 271 ASP A N 1
ATOM 2159 C CA . ASP A 1 271 ? -18.141 -12.118 -6.917 1.00 88.69 271 ASP A CA 1
ATOM 2160 C C . ASP A 1 271 ? -17.181 -12.531 -5.786 1.00 88.69 271 ASP A C 1
ATOM 2162 O O . ASP A 1 271 ? -15.965 -12.376 -5.890 1.00 88.69 271 ASP A O 1
ATOM 2166 N N . ASP A 1 272 ? -17.712 -13.025 -4.668 1.00 88.94 272 ASP A N 1
ATOM 2167 C CA . ASP A 1 272 ? -16.902 -13.344 -3.486 1.00 88.94 272 ASP A CA 1
ATOM 2168 C C . ASP A 1 272 ? -16.141 -14.687 -3.590 1.00 88.94 272 ASP A C 1
ATOM 2170 O O . ASP A 1 272 ? -15.329 -15.014 -2.721 1.00 88.94 272 ASP A O 1
ATOM 2174 N N . GLY A 1 273 ? -16.346 -15.463 -4.655 1.00 86.62 273 GLY A N 1
ATOM 2175 C CA . GLY A 1 273 ? -15.784 -16.798 -4.833 1.00 86.62 273 GLY A CA 1
ATOM 2176 C C . GLY A 1 273 ? -16.515 -17.899 -4.051 1.00 86.62 273 GLY A C 1
ATOM 2177 O O . GLY A 1 273 ? -16.202 -19.081 -4.202 1.00 86.62 273 GLY A O 1
ATOM 2178 N N . THR A 1 274 ? -17.499 -17.581 -3.202 1.00 88.50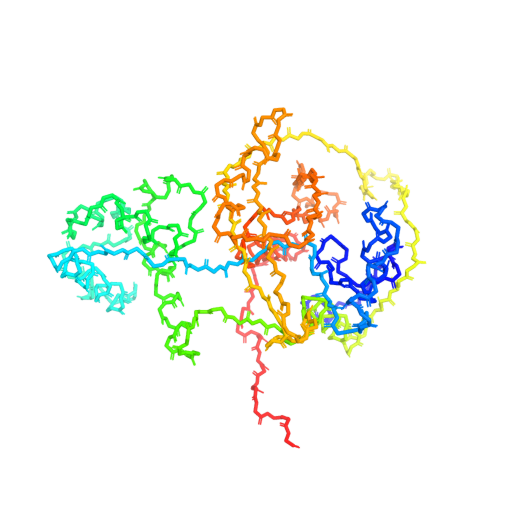 274 THR A N 1
ATOM 2179 C CA . THR A 1 274 ? -18.115 -18.578 -2.307 1.00 88.50 274 THR A CA 1
ATOM 2180 C C . THR A 1 274 ? -19.031 -19.549 -3.045 1.00 88.50 274 THR A C 1
ATOM 2182 O O . THR A 1 274 ? -19.102 -20.719 -2.658 1.00 88.50 274 THR A O 1
ATOM 2185 N N . ALA A 1 275 ? -19.688 -19.110 -4.121 1.00 86.19 275 ALA A N 1
ATOM 2186 C CA . ALA A 1 275 ? -20.561 -19.953 -4.935 1.00 86.19 275 ALA A CA 1
ATOM 2187 C C . ALA A 1 275 ? -19.772 -20.856 -5.899 1.00 86.19 275 ALA A C 1
ATOM 2189 O O . ALA A 1 275 ? -20.096 -22.030 -6.043 1.00 86.19 275 ALA A O 1
ATOM 2190 N N . ASN A 1 276 ? -18.723 -20.314 -6.523 1.00 83.38 276 ASN A N 1
ATOM 2191 C CA . ASN A 1 276 ? -17.992 -20.940 -7.630 1.00 83.38 276 ASN A CA 1
ATOM 2192 C C . ASN A 1 276 ? -16.611 -21.521 -7.243 1.00 83.38 276 ASN A C 1
ATOM 2194 O O . ASN A 1 276 ? -15.995 -22.202 -8.055 1.00 83.38 276 ASN A O 1
ATOM 2198 N N . LYS A 1 277 ? -16.144 -21.254 -6.014 1.00 85.44 277 LYS A N 1
ATOM 2199 C CA . LYS A 1 277 ? -14.839 -21.626 -5.425 1.00 85.44 277 LYS A CA 1
ATOM 2200 C C . LYS A 1 277 ? -13.604 -20.971 -6.064 1.00 85.44 277 LYS A C 1
ATOM 2202 O O . LYS A 1 277 ? -12.480 -21.383 -5.776 1.00 85.44 277 LYS A O 1
ATOM 2207 N N . VAL A 1 278 ? -13.790 -19.914 -6.856 1.00 79.50 278 VAL A N 1
ATOM 2208 C CA . VAL A 1 278 ? -12.723 -19.148 -7.516 1.00 79.50 278 VAL A CA 1
ATOM 2209 C C . VAL A 1 278 ? -12.456 -17.855 -6.741 1.00 79.50 278 VAL A C 1
ATOM 2211 O O . VAL A 1 278 ? -13.065 -16.816 -6.973 1.00 79.50 278 VAL A O 1
ATOM 2214 N N . PHE A 1 279 ? -11.521 -17.913 -5.795 1.00 85.50 279 PHE A N 1
ATOM 2215 C CA . PHE A 1 279 ? -11.178 -16.771 -4.945 1.00 85.50 279 PHE A CA 1
ATOM 2216 C C . PHE A 1 279 ? -10.083 -15.920 -5.596 1.00 85.50 279 PHE A C 1
ATOM 2218 O O . PHE A 1 279 ? -8.909 -16.289 -5.581 1.00 85.50 279 PHE A O 1
ATOM 2225 N N . ILE A 1 280 ? -10.481 -14.787 -6.172 1.00 84.12 280 ILE A N 1
ATOM 2226 C CA . ILE A 1 280 ? -9.598 -13.840 -6.867 1.00 84.12 280 ILE A CA 1
ATOM 2227 C C . ILE A 1 280 ? -9.199 -12.696 -5.915 1.00 84.12 280 ILE A C 1
ATOM 2229 O O . ILE A 1 280 ? -10.033 -12.207 -5.143 1.00 84.12 280 ILE A O 1
ATOM 2233 N N . SER A 1 281 ? -7.925 -12.295 -5.978 1.00 84.56 281 SER A N 1
ATOM 2234 C CA . SER A 1 281 ? -7.358 -11.115 -5.309 1.00 84.56 281 SER A CA 1
ATOM 2235 C C . SER A 1 281 ? -7.578 -9.846 -6.128 1.00 84.56 281 SER A C 1
ATOM 2237 O O . SER A 1 281 ? -7.690 -9.904 -7.354 1.00 84.56 281 SER A O 1
ATOM 2239 N N . LYS A 1 282 ? -7.541 -8.684 -5.483 1.00 83.69 282 LYS A N 1
ATOM 2240 C CA . LYS A 1 282 ? -7.499 -7.392 -6.184 1.00 83.69 282 LYS A CA 1
ATOM 2241 C C . LYS A 1 282 ? -6.121 -7.144 -6.807 1.00 83.69 282 LYS A C 1
ATOM 2243 O O . LYS A 1 282 ? -5.110 -7.667 -6.333 1.00 83.69 282 LYS A O 1
ATOM 2248 N N . SER A 1 283 ? -6.068 -6.328 -7.860 1.00 81.06 283 SER A N 1
ATOM 2249 C CA . SER A 1 283 ? -4.809 -5.728 -8.320 1.00 81.06 283 SER A CA 1
ATOM 2250 C C . SER A 1 283 ? -4.189 -4.877 -7.207 1.00 81.06 283 SER A C 1
ATOM 2252 O O . SER A 1 283 ? -4.908 -4.280 -6.403 1.00 81.06 283 SER A O 1
ATOM 2254 N N . PHE A 1 284 ? -2.858 -4.765 -7.190 1.00 75.19 284 PHE A N 1
ATOM 2255 C CA . PHE A 1 284 ? -2.176 -3.791 -6.335 1.00 75.19 284 PHE A CA 1
ATOM 2256 C C . PHE A 1 284 ? -2.638 -2.379 -6.716 1.00 75.19 284 PHE A C 1
ATOM 2258 O O . PHE A 1 284 ? -2.446 -1.958 -7.856 1.00 75.19 284 PHE A O 1
ATOM 2265 N N . ASP A 1 285 ? -3.263 -1.659 -5.783 1.00 73.31 285 ASP A N 1
ATOM 2266 C CA . ASP A 1 285 ? -3.668 -0.274 -6.017 1.00 73.31 285 ASP A CA 1
ATOM 2267 C C . ASP A 1 285 ? -2.450 0.669 -6.010 1.00 73.31 285 ASP A C 1
ATOM 2269 O O . ASP A 1 285 ? -1.319 0.259 -5.750 1.00 73.31 285 ASP A O 1
ATOM 2273 N N . ALA A 1 286 ? -2.650 1.953 -6.323 1.00 65.31 286 ALA A N 1
ATOM 2274 C CA . ALA A 1 286 ? -1.530 2.892 -6.415 1.00 65.31 286 ALA A CA 1
ATOM 2275 C C . ALA A 1 286 ? -0.870 3.222 -5.057 1.00 65.31 286 ALA A C 1
ATOM 2277 O O . ALA A 1 286 ? 0.086 4.006 -5.047 1.00 65.31 286 ALA A O 1
ATOM 2278 N N . THR A 1 287 ? -1.371 2.671 -3.937 1.00 61.91 287 THR A N 1
ATOM 2279 C CA . THR A 1 287 ? -0.804 2.915 -2.606 1.00 61.91 287 THR A CA 1
ATOM 2280 C C . THR A 1 287 ? 0.602 2.340 -2.467 1.00 61.91 287 THR A C 1
ATOM 2282 O O . THR A 1 287 ? 1.148 1.649 -3.323 1.00 61.91 287 THR A O 1
ATOM 2285 N N . THR A 1 288 ? 1.244 2.726 -1.373 1.00 59.16 288 THR A N 1
ATOM 2286 C CA . THR A 1 288 ? 2.699 2.683 -1.224 1.00 59.16 288 THR A CA 1
ATOM 2287 C C . THR A 1 288 ? 3.153 1.912 0.016 1.00 59.16 288 THR A C 1
ATOM 2289 O O . THR A 1 288 ? 4.294 2.032 0.469 1.00 59.16 288 THR A O 1
ATOM 2292 N N . HIS A 1 289 ? 2.233 1.112 0.554 1.00 64.62 289 HIS A N 1
ATOM 2293 C CA . HIS A 1 289 ? 2.311 0.310 1.769 1.00 64.62 289 HIS A CA 1
ATOM 2294 C C . HIS A 1 289 ? 1.332 -0.867 1.632 1.00 64.62 289 HIS A C 1
ATOM 2296 O O . HIS A 1 289 ? 0.270 -0.727 1.039 1.00 64.62 289 HIS A O 1
ATOM 2302 N N . PHE A 1 290 ? 1.649 -2.024 2.212 1.00 72.12 290 PHE A N 1
ATOM 2303 C CA . PHE A 1 290 ? 0.858 -3.253 2.037 1.00 72.12 290 PHE A CA 1
ATOM 2304 C C . PHE A 1 290 ? -0.446 -3.315 2.855 1.00 72.12 290 PHE A C 1
ATOM 2306 O O . PHE A 1 290 ? -0.917 -4.405 3.148 1.00 72.12 290 PHE A O 1
ATOM 2313 N N . GLU A 1 291 ? -1.038 -2.190 3.260 1.00 71.69 291 GLU A N 1
ATOM 2314 C CA . GLU A 1 291 ? -2.233 -2.219 4.122 1.00 71.69 291 GLU A CA 1
ATOM 2315 C C . GLU A 1 291 ? -3.448 -2.788 3.373 1.00 71.69 291 GLU A C 1
ATOM 2317 O O . GLU A 1 291 ? -3.965 -3.835 3.751 1.00 71.69 291 GLU A O 1
ATOM 2322 N N . THR A 1 292 ? -3.802 -2.194 2.230 1.00 72.56 292 THR A N 1
ATOM 2323 C CA . THR A 1 292 ? -4.888 -2.672 1.355 1.00 72.56 292 THR A CA 1
ATOM 2324 C C . THR A 1 292 ? -4.634 -4.088 0.825 1.00 72.56 292 THR A C 1
ATOM 2326 O O . THR A 1 292 ? -5.569 -4.861 0.632 1.00 72.56 292 THR A O 1
ATOM 2329 N N . THR A 1 293 ? -3.362 -4.461 0.637 1.00 76.94 293 THR A N 1
ATOM 2330 C CA . THR A 1 293 ? -2.949 -5.830 0.288 1.00 76.94 293 THR A CA 1
ATOM 2331 C C . THR A 1 293 ? -3.190 -6.812 1.436 1.00 76.94 293 THR A C 1
ATOM 2333 O O . THR A 1 293 ? -3.673 -7.915 1.202 1.00 76.94 293 THR A O 1
ATOM 2336 N N . CYS A 1 294 ? -2.860 -6.440 2.676 1.00 78.38 294 CYS A N 1
ATOM 2337 C CA . CYS A 1 294 ? -3.123 -7.264 3.855 1.00 78.38 294 CYS A CA 1
ATOM 2338 C C . CYS A 1 294 ? -4.628 -7.441 4.084 1.00 78.38 294 CYS A C 1
ATOM 2340 O O . CYS A 1 294 ? -5.053 -8.559 4.367 1.00 78.38 294 CYS A O 1
ATOM 2342 N N . ASP A 1 295 ? -5.422 -6.384 3.905 1.00 78.81 295 ASP A N 1
ATOM 2343 C CA . ASP A 1 295 ? -6.883 -6.441 4.014 1.00 78.81 295 ASP A CA 1
ATOM 2344 C C . ASP A 1 295 ? -7.486 -7.434 3.004 1.00 78.81 295 ASP A C 1
ATOM 2346 O O . ASP A 1 295 ? -8.256 -8.313 3.396 1.00 78.81 295 ASP A O 1
ATOM 2350 N N . ASP A 1 296 ? -7.085 -7.369 1.727 1.00 84.00 296 ASP A N 1
ATOM 2351 C CA . ASP A 1 296 ? -7.539 -8.312 0.691 1.00 84.00 296 ASP A CA 1
ATOM 2352 C C . ASP A 1 296 ? -7.064 -9.750 0.971 1.00 84.00 296 ASP A C 1
ATOM 2354 O O . ASP A 1 296 ? -7.830 -10.700 0.838 1.00 84.00 296 AS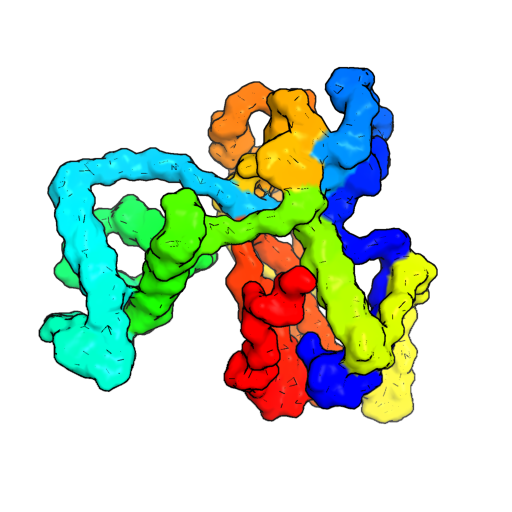P A O 1
ATOM 2358 N N . VAL A 1 297 ? -5.832 -9.935 1.462 1.00 84.38 297 VAL A N 1
ATOM 2359 C CA . VAL A 1 297 ? -5.294 -11.253 1.852 1.00 84.38 297 VAL A CA 1
ATOM 2360 C C . VAL A 1 297 ? -6.054 -11.873 3.036 1.00 84.38 297 VAL A C 1
ATOM 2362 O O . VAL A 1 297 ? -6.257 -13.093 3.065 1.00 84.38 297 VAL A O 1
ATOM 2365 N N . LEU A 1 298 ? -6.491 -11.064 4.004 1.00 84.62 298 LEU A N 1
ATOM 2366 C CA . LEU A 1 298 ? -7.292 -11.507 5.151 1.00 84.62 298 LEU A CA 1
ATOM 2367 C C . LEU A 1 298 ? -8.742 -11.802 4.746 1.00 84.62 298 LEU A C 1
ATOM 2369 O O . LEU A 1 298 ? -9.297 -12.827 5.149 1.00 84.62 298 LEU A O 1
ATOM 2373 N N . ASP A 1 299 ? -9.335 -10.959 3.901 1.00 89.00 299 ASP A N 1
ATOM 2374 C CA . ASP A 1 299 ? -10.664 -11.186 3.339 1.00 89.00 299 ASP A CA 1
ATOM 2375 C C . ASP A 1 299 ? -10.702 -12.436 2.443 1.00 89.00 299 ASP A C 1
ATOM 2377 O O . ASP A 1 299 ? -11.569 -13.291 2.622 1.00 89.00 299 ASP A O 1
ATOM 2381 N N . MET A 1 300 ? -9.717 -12.629 1.559 1.00 90.62 300 MET A N 1
ATOM 2382 C CA . MET A 1 300 ? -9.556 -13.871 0.798 1.00 90.62 300 MET A CA 1
ATOM 2383 C C . MET A 1 300 ? -9.429 -15.086 1.716 1.00 90.62 300 MET A C 1
ATOM 2385 O O . MET A 1 300 ? -10.093 -16.092 1.478 1.00 90.62 300 MET A O 1
ATOM 2389 N N . TYR A 1 301 ? -8.615 -15.018 2.778 1.00 88.00 301 TYR A N 1
ATOM 2390 C CA . TYR A 1 301 ? -8.500 -16.123 3.736 1.00 88.00 301 TYR A CA 1
ATOM 2391 C C . TYR A 1 301 ? -9.863 -16.472 4.352 1.00 88.00 301 TYR A C 1
ATOM 2393 O O . TYR A 1 301 ? -10.227 -17.651 4.420 1.00 88.00 301 TYR A O 1
ATOM 2401 N N . ARG A 1 302 ? -10.645 -15.457 4.732 1.00 91.44 302 ARG A N 1
ATOM 2402 C CA . ARG A 1 302 ? -12.004 -15.619 5.254 1.00 91.44 302 ARG A CA 1
ATOM 2403 C C . ARG A 1 302 ? -12.956 -16.227 4.227 1.00 91.44 302 ARG A C 1
ATOM 2405 O O . ARG A 1 302 ? -13.652 -17.183 4.560 1.00 91.44 302 ARG A O 1
ATOM 2412 N N . ARG A 1 303 ? -12.957 -15.744 2.980 1.00 92.25 303 ARG A N 1
ATOM 2413 C CA . ARG A 1 303 ? -13.801 -16.273 1.890 1.00 92.25 303 ARG A CA 1
ATOM 2414 C C . ARG A 1 303 ? -13.450 -17.726 1.538 1.00 92.25 303 ARG A C 1
ATOM 2416 O O . ARG A 1 303 ? -14.351 -18.542 1.362 1.00 92.25 303 ARG A O 1
ATOM 2423 N N . ILE A 1 304 ? -12.160 -18.077 1.540 1.00 89.38 304 ILE A N 1
ATOM 2424 C CA . ILE A 1 304 ? -11.652 -19.440 1.289 1.00 89.38 304 ILE A CA 1
ATOM 2425 C C . ILE A 1 304 ? -11.998 -20.415 2.427 1.00 89.38 304 ILE A C 1
ATOM 2427 O O . ILE A 1 304 ? -12.287 -21.584 2.168 1.00 89.38 304 ILE A O 1
ATOM 2431 N N . THR A 1 305 ? -11.907 -19.983 3.691 1.00 90.38 305 THR A N 1
ATOM 2432 C CA . THR A 1 305 ? -11.976 -20.892 4.857 1.00 90.38 305 THR A CA 1
ATOM 2433 C C . THR A 1 305 ? -13.290 -20.852 5.636 1.00 90.38 305 THR A C 1
ATOM 2435 O O . THR A 1 305 ? -13.562 -21.786 6.390 1.00 90.38 305 THR A O 1
ATOM 2438 N N . GLY A 1 306 ? -14.103 -19.808 5.463 1.00 91.06 306 GLY A N 1
ATOM 2439 C CA . GLY A 1 306 ? -15.320 -19.562 6.240 1.00 91.06 306 GLY A CA 1
ATOM 2440 C C . GLY A 1 306 ? -15.082 -18.988 7.644 1.00 91.06 306 GLY A C 1
ATOM 2441 O O . GLY A 1 306 ? -16.025 -18.946 8.431 1.00 91.06 306 GLY A O 1
ATOM 2442 N N . ALA A 1 307 ? -13.855 -18.570 7.980 1.00 89.94 307 ALA A N 1
ATOM 2443 C CA . ALA A 1 307 ? -13.497 -18.033 9.294 1.00 89.94 307 ALA A CA 1
ATOM 2444 C C . ALA A 1 307 ? -12.420 -16.938 9.201 1.00 89.94 307 ALA A C 1
ATOM 2446 O O . ALA A 1 307 ? -11.569 -16.966 8.312 1.00 89.94 307 ALA A O 1
ATOM 2447 N N . ASP A 1 308 ? -12.432 -15.989 10.139 1.00 88.00 308 ASP A N 1
ATOM 2448 C CA . ASP A 1 308 ? -11.393 -14.959 10.243 1.00 88.00 308 ASP A CA 1
ATOM 2449 C C . ASP A 1 308 ? -10.011 -15.567 10.564 1.00 88.00 308 ASP A C 1
ATOM 2451 O O . ASP A 1 308 ? -9.896 -16.658 11.134 1.00 88.00 308 ASP A O 1
ATOM 2455 N N . PHE A 1 309 ? -8.934 -14.863 10.203 1.00 83.44 309 PHE A N 1
ATOM 2456 C CA . PHE A 1 309 ? -7.574 -15.332 10.467 1.00 83.44 309 PHE A CA 1
ATOM 2457 C C . PHE A 1 309 ? -7.182 -15.150 11.944 1.00 83.44 309 PHE A C 1
ATOM 2459 O O . PHE A 1 309 ? -7.059 -14.032 12.445 1.00 83.44 309 PHE A O 1
ATOM 2466 N N . ASP A 1 310 ? -6.930 -16.259 12.639 1.00 81.50 310 ASP A N 1
ATOM 2467 C CA . ASP A 1 310 ? -6.476 -16.260 14.030 1.00 81.50 310 ASP A CA 1
ATOM 2468 C C . ASP A 1 310 ? -4.969 -15.965 14.131 1.00 81.50 310 ASP A C 1
ATOM 2470 O O . ASP A 1 310 ? -4.115 -16.857 14.104 1.00 81.50 310 ASP A O 1
ATOM 2474 N N . PHE A 1 311 ? -4.646 -14.684 14.309 1.00 76.12 311 PHE A N 1
ATOM 2475 C CA . PHE A 1 311 ? -3.280 -14.202 14.525 1.00 76.12 311 PHE A CA 1
ATOM 2476 C C . PHE A 1 311 ? -2.564 -14.854 15.722 1.00 76.12 311 PHE A C 1
ATOM 2478 O O . PHE A 1 311 ? -1.333 -14.885 15.736 1.00 76.12 311 PHE A O 1
ATOM 2485 N N . SER A 1 312 ? -3.279 -15.427 16.702 1.00 72.06 312 SER A N 1
ATOM 2486 C CA . SER A 1 312 ? -2.647 -16.107 17.843 1.00 72.06 312 SER A CA 1
ATOM 2487 C C . SER A 1 312 ? -1.948 -17.418 17.457 1.00 72.06 312 SER A C 1
ATOM 2489 O O . SER A 1 312 ? -1.132 -17.931 18.229 1.00 72.06 312 SER A O 1
ATOM 2491 N N . GLN A 1 313 ? -2.212 -17.938 16.252 1.00 66.69 313 GLN A N 1
ATOM 2492 C CA . GLN A 1 313 ? -1.548 -19.113 15.681 1.00 66.69 313 GLN A CA 1
ATOM 2493 C C . GLN A 1 313 ? -0.191 -18.778 15.041 1.00 66.69 313 GLN A C 1
ATOM 2495 O O . GLN A 1 313 ? 0.599 -19.687 14.783 1.00 66.69 313 GLN A O 1
ATOM 2500 N N . VAL A 1 314 ? 0.139 -17.493 14.841 1.00 64.69 314 VAL A N 1
ATOM 2501 C CA . VAL A 1 314 ? 1.437 -17.038 14.304 1.00 64.69 314 VAL A CA 1
ATOM 2502 C C . VAL A 1 314 ? 2.507 -17.052 15.407 1.00 64.69 314 VAL A C 1
ATOM 2504 O O . VAL A 1 314 ? 3.072 -16.032 15.797 1.00 64.69 314 VAL A O 1
ATOM 2507 N N . LYS A 1 315 ? 2.781 -18.242 15.951 1.00 53.59 315 LYS A N 1
ATOM 2508 C CA . LYS A 1 315 ? 3.768 -18.460 17.016 1.00 53.59 315 LYS A CA 1
ATOM 2509 C C . LYS A 1 315 ? 5.141 -18.782 16.436 1.00 53.59 315 LYS A C 1
ATOM 2511 O O . LYS A 1 315 ? 5.544 -19.938 16.396 1.00 53.59 315 LYS A O 1
ATOM 2516 N N . HIS A 1 316 ? 5.866 -17.741 16.032 1.00 52.31 316 HIS A N 1
ATOM 2517 C CA . HIS A 1 316 ? 7.308 -17.822 15.804 1.00 52.31 316 HIS A CA 1
ATOM 2518 C C . HIS A 1 316 ? 8.044 -16.814 16.688 1.00 52.31 316 HIS A C 1
ATOM 2520 O O . HIS A 1 316 ? 7.918 -15.602 16.511 1.00 52.31 316 HIS A O 1
ATOM 2526 N N . ASN A 1 317 ? 8.853 -17.325 17.617 1.00 42.66 317 ASN A N 1
ATOM 2527 C CA . ASN A 1 317 ? 9.864 -16.526 18.296 1.00 42.66 317 ASN A CA 1
ATOM 2528 C C . ASN A 1 317 ? 10.963 -16.194 17.275 1.00 42.66 317 ASN A C 1
ATOM 2530 O O . ASN A 1 317 ? 11.643 -17.095 16.789 1.00 42.66 317 ASN A O 1
ATOM 2534 N N . LEU A 1 318 ? 11.181 -14.911 16.973 1.00 42.06 318 LEU A N 1
ATOM 2535 C CA . LEU A 1 318 ? 12.267 -14.436 16.096 1.00 42.06 318 LEU A CA 1
ATOM 2536 C C . LEU A 1 318 ? 13.648 -14.474 16.796 1.00 42.06 318 LEU A C 1
ATOM 2538 O O . LEU A 1 318 ? 14.433 -13.537 16.686 1.00 42.06 318 LEU A O 1
ATOM 2542 N N . GLY A 1 319 ? 13.914 -15.528 17.572 1.00 37.53 319 GLY A N 1
ATOM 2543 C CA . GLY A 1 319 ? 15.103 -15.677 18.419 1.00 37.53 319 GLY A CA 1
ATOM 2544 C C . GLY A 1 319 ? 15.605 -17.115 18.577 1.00 37.53 319 GLY A C 1
ATOM 2545 O O . GLY A 1 319 ? 16.440 -17.359 19.440 1.00 37.53 319 GLY A O 1
ATOM 2546 N N . GLU A 1 320 ? 15.102 -18.055 17.769 1.00 36.34 320 GLU A N 1
ATOM 2547 C CA . GLU A 1 320 ? 15.509 -19.474 17.765 1.00 36.34 320 GLU A CA 1
ATOM 2548 C C . GLU A 1 320 ? 16.157 -19.896 16.424 1.00 36.34 320 GLU A C 1
ATOM 2550 O O . GLU A 1 320 ? 16.071 -21.047 16.010 1.00 36.34 320 GLU A O 1
ATOM 2555 N N . GLU A 1 321 ? 16.855 -18.967 15.759 1.00 40.41 321 GLU A N 1
ATOM 2556 C CA . GLU A 1 321 ? 17.925 -19.288 14.800 1.00 40.41 321 GLU A CA 1
ATOM 2557 C C . GLU A 1 321 ? 19.216 -18.601 15.284 1.00 40.41 321 GLU A C 1
ATOM 2559 O O . GLU A 1 321 ? 19.280 -17.371 15.358 1.00 40.41 321 GLU A O 1
ATOM 2564 N N . SER A 1 322 ? 20.211 -19.409 15.677 1.00 35.81 322 SER A N 1
ATOM 2565 C CA . SER A 1 322 ? 21.470 -19.004 16.332 1.00 35.81 322 SER A CA 1
ATOM 2566 C C . SER A 1 322 ? 22.693 -19.612 15.653 1.00 35.81 322 SER A C 1
ATOM 2568 O O . SER A 1 322 ? 22.677 -20.858 15.517 1.00 35.81 322 SER A O 1
#

pLDDT: mean 73.83, std 16.76, range [25.25, 98.25]

Sequence (322 aa):
MLSVSGKKVLHMDRNKYYGGESASITPLAEFYTKFNMGSPPPQYDKGRDWNVDLIPKFLMANGLMGIFEKRKYRNLLVFINDYDPANPSTFKKFNPKEKTCQELYDYFGVDKNTQDFTGHAVALYRDDSYLKTKAEELVHRCKLYSDSVARYGKSPYLYPLYGLGELPQGFARLSAIYGGTYMLDKPGDEIVTNETGEVVGVRSDKEVAKYIYVLAVSYAHNVAQKGYFLALVSAFVETANPELEIKPGLDLLGPIEQKFVTVTDLYEPVDDGTANKVFISKSFDATTHFETTCDDVLDMYRRITGADFDFSQVKHNLGEES

Secondary structure (DSSP, 8-state):
-TTTTT---EEE-SSSSSSGGG-EE-SHHHHHHHTT--SPPGGG--TTS--EESS----PPPP---HHHHHHHHHHHHHHHH--TT-GGGGTT--TTTSBHHHHHHHHT--HHHHHIIIIIIS--SSSGGGGSBHHHHHHHHHHHHHHHHHHSS-S----TT-TTHHHHHHHHHHHHTT-EEE-S---------TT---------------EEEEEEEGGGTSS-TT-EEEEEEE---SS-HHHHTHHHHTTS-S-S------------SS-STTT---PPPPP-S-SSSHHHHHHHHHHHHHHHSS---GGG----TT---